Protein AF-A0AAV5ATR3-F1 (afdb_monomer_lite)

Foldseek 3Di:
DVVVVVVVVVVVVVVVVVVVVVVVVPPDDDDDDDPDPPVVVVVVVVVVVVVVVVVVVVVVVVVVVVVVVVVVVVVVVVVVVLVVLVVLQAAPQVRHGADQWWQFPVRHIHHPVRLLCVLPDDPPPPVPPPPPPPDDPDDDDDDPDDDDDDDDDDDPPPPPVPPVQSQPDFRADPPPRHTGQDDTDGDVVSNVVSCVVVVDPPPDPDPPPPDPCPSCVSNHPDPPCVVVVVVVVVVVVVVVVVVVVVVVVVVVVVVVVVVVVVVVVVVVVVVVVVVPPPPPPPPPPPPDDDDDDDDDDDPPPPPDPPDPDDDDDDDDDDDDDDDDDDD

Secondary structure (DSSP, 8-state):
-HHHHHHHHHHHHHHHHHHHHHHHTTS-----S----HHHHHHHHHHHHHHHHHHHHHHHHHHHHHHHHHHHHHHHHHHHHHHHHHHHSB-TTTSSB-SSEEE-TTS-EEEHHHHHHHHHSPPP--TTSS-----------------------------------GGGSPPB-TTT--B--S--EE-HHHHHHHHHHHTS--PPPPTT--STT-TTBTTB----GGGHHHHHHHHHHHHHHHHHHHHHHHHHHHHHHHHHHHHHHHHHHHHHHHHHS--------------------------PPP--PPPPPPPPPPPPPPP----

Radius of gyration: 43.13 Å; chains: 1; bounding box: 83×69×139 Å

Structure (mmCIF, N/CA/C/O backbone):
data_AF-A0AAV5ATR3-F1
#
_entry.id   AF-A0AAV5ATR3-F1
#
loop_
_atom_site.group_PDB
_atom_site.id
_atom_site.type_symbol
_atom_site.label_atom_id
_atom_site.label_alt_id
_atom_site.label_comp_id
_atom_site.label_asym_id
_atom_site.label_entity_id
_atom_site.label_seq_id
_atom_site.pdbx_PDB_ins_code
_atom_site.Cartn_x
_atom_site.Cartn_y
_atom_site.Cartn_z
_atom_site.occupancy
_atom_site.B_iso_or_equiv
_atom_site.auth_seq_id
_atom_site.auth_comp_id
_atom_site.auth_asym_id
_atom_site.auth_atom_id
_atom_site.pdbx_PDB_model_num
ATOM 1 N N . MET A 1 1 ? -5.288 -0.845 10.955 1.00 48.94 1 MET A N 1
ATOM 2 C CA . MET A 1 1 ? -5.386 -1.920 11.971 1.00 48.94 1 MET A CA 1
ATOM 3 C C . MET A 1 1 ? -4.825 -1.536 13.343 1.00 48.94 1 MET A C 1
ATOM 5 O O . MET A 1 1 ? -5.611 -1.487 14.276 1.00 48.94 1 MET A O 1
ATOM 9 N N . LEU A 1 2 ? -3.533 -1.204 13.506 1.00 50.66 2 LEU A N 1
ATOM 10 C CA . LEU A 1 2 ? -2.950 -0.904 14.837 1.00 50.66 2 LEU A CA 1
ATOM 11 C C . LEU A 1 2 ? -3.648 0.245 15.595 1.00 50.66 2 LEU A C 1
ATOM 13 O O . LEU A 1 2 ? -3.836 0.160 16.803 1.00 50.66 2 LEU A O 1
ATOM 17 N N . SER A 1 3 ? -4.086 1.295 14.890 1.00 52.44 3 SER A N 1
ATOM 18 C CA . SER A 1 3 ? -4.837 2.408 15.498 1.00 52.44 3 SER A CA 1
ATOM 19 C C . SER A 1 3 ? -6.212 1.974 16.034 1.00 52.44 3 SER A C 1
ATOM 21 O O . SER A 1 3 ? -6.579 2.327 17.151 1.00 52.44 3 SER A O 1
ATOM 23 N N . ALA A 1 4 ? -6.933 1.133 15.284 1.00 58.41 4 ALA A N 1
ATOM 24 C CA . ALA A 1 4 ? -8.240 0.609 15.684 1.00 58.41 4 ALA A CA 1
ATOM 25 C C . ALA A 1 4 ? -8.122 -0.332 16.896 1.00 58.41 4 ALA A C 1
ATOM 27 O O . ALA A 1 4 ? -8.841 -0.161 17.876 1.00 58.41 4 ALA A O 1
ATOM 28 N N . LEU A 1 5 ? -7.135 -1.237 16.894 1.00 64.00 5 LEU A N 1
ATOM 29 C CA . LEU A 1 5 ? -6.841 -2.110 18.040 1.00 64.00 5 LEU A CA 1
ATOM 30 C C . LEU A 1 5 ? -6.472 -1.311 19.299 1.00 64.00 5 LEU A C 1
ATOM 32 O O . LEU A 1 5 ? -6.898 -1.652 20.403 1.00 64.00 5 LEU A O 1
ATOM 36 N N . ASN A 1 6 ? -5.725 -0.216 19.141 1.00 65.44 6 ASN A N 1
ATOM 37 C CA . ASN A 1 6 ? -5.389 0.674 20.250 1.00 65.44 6 ASN A CA 1
ATOM 38 C C . ASN A 1 6 ? -6.602 1.459 20.775 1.00 65.44 6 ASN A C 1
ATOM 40 O O . ASN A 1 6 ? -6.641 1.765 21.965 1.00 65.44 6 ASN A O 1
ATOM 44 N N . SER A 1 7 ? -7.587 1.772 19.928 1.00 66.88 7 SER A N 1
ATOM 45 C CA . SER A 1 7 ? -8.841 2.399 20.366 1.00 66.88 7 SER A CA 1
ATOM 46 C C . SER A 1 7 ? -9.721 1.416 21.135 1.00 66.88 7 SER A C 1
ATOM 48 O O . SER A 1 7 ? -10.256 1.767 22.183 1.00 66.88 7 SER A O 1
ATOM 50 N N . VAL A 1 8 ? -9.817 0.167 20.667 1.00 71.44 8 VAL A N 1
ATOM 51 C CA . VAL A 1 8 ? -10.575 -0.886 21.360 1.00 71.44 8 VAL A CA 1
ATOM 52 C C . VAL A 1 8 ? -9.964 -1.166 22.735 1.00 71.44 8 VAL A C 1
ATOM 54 O O . VAL A 1 8 ? -10.693 -1.186 23.722 1.00 71.44 8 VAL A O 1
ATOM 57 N N . LYS A 1 9 ? -8.629 -1.266 22.834 1.00 76.69 9 LYS A N 1
ATOM 58 C CA . LYS A 1 9 ? -7.930 -1.444 24.122 1.00 76.69 9 LYS A CA 1
ATOM 59 C C . LYS A 1 9 ? -8.179 -0.307 25.118 1.00 76.69 9 LYS A C 1
ATOM 61 O O . LYS A 1 9 ? -8.333 -0.565 26.310 1.00 76.69 9 LYS A O 1
ATOM 66 N N . ARG A 1 10 ? -8.211 0.947 24.655 1.00 74.94 10 ARG A N 1
ATOM 67 C CA . ARG A 1 10 ? -8.507 2.098 25.528 1.00 74.94 10 ARG A CA 1
ATOM 68 C C . ARG A 1 10 ? -9.946 2.066 26.025 1.00 74.94 10 ARG A C 1
ATOM 70 O O . ARG A 1 10 ? -10.172 2.249 27.215 1.00 74.94 10 ARG A O 1
ATOM 77 N N . ASN A 1 11 ? -10.888 1.756 25.136 1.00 74.69 11 ASN A N 1
ATOM 78 C CA . ASN A 1 11 ? -12.298 1.658 25.497 1.00 74.69 11 ASN A CA 1
ATOM 79 C C . ASN A 1 11 ? -12.552 0.502 26.477 1.00 74.69 11 ASN A C 1
ATOM 81 O O . ASN A 1 11 ? -13.303 0.677 27.430 1.00 74.69 11 ASN A O 1
ATOM 85 N N . SER A 1 12 ? -11.883 -0.646 26.314 1.00 73.62 12 SER A N 1
ATOM 86 C CA . SER A 1 12 ? -12.003 -1.752 27.273 1.00 73.62 12 SER A CA 1
ATOM 87 C C . SER A 1 12 ? -11.409 -1.415 28.643 1.00 73.62 12 SER A C 1
ATOM 89 O O . SER A 1 12 ? -11.970 -1.825 29.650 1.00 73.62 12 SER A O 1
ATOM 91 N N . SER A 1 13 ? -10.309 -0.654 28.697 1.00 74.56 13 SER A N 1
ATOM 92 C CA . SER A 1 13 ? -9.684 -0.258 29.968 1.00 74.56 13 SER A CA 1
ATOM 93 C C . SER A 1 13 ? -10.559 0.715 30.762 1.00 74.56 13 SER A C 1
ATOM 95 O O . SER A 1 13 ? -10.723 0.534 31.962 1.00 74.56 13 SER A O 1
ATOM 97 N N . ALA A 1 14 ? -11.179 1.690 30.087 1.00 75.38 14 ALA A N 1
ATOM 98 C CA . ALA A 1 14 ? -12.086 2.646 30.725 1.00 75.38 14 ALA A CA 1
ATOM 99 C C . ALA A 1 14 ? -13.336 1.965 31.314 1.00 75.38 14 ALA A C 1
ATOM 101 O O . ALA A 1 14 ? -13.798 2.328 32.390 1.00 75.38 14 ALA A O 1
ATOM 102 N N . ILE A 1 15 ? -13.857 0.933 30.637 1.00 75.94 15 ILE A N 1
ATOM 103 C CA . ILE A 1 15 ? -14.993 0.146 31.140 1.00 75.94 15 ILE A CA 1
ATOM 104 C C . ILE A 1 15 ? -14.599 -0.673 32.379 1.00 75.94 15 ILE A C 1
ATOM 106 O O . ILE A 1 15 ? -15.433 -0.869 33.258 1.00 75.94 15 ILE A O 1
ATOM 110 N N . ILE A 1 16 ? -13.354 -1.158 32.464 1.00 75.31 16 ILE A N 1
ATOM 111 C CA . ILE A 1 16 ? -12.867 -1.908 33.633 1.00 75.31 16 ILE A CA 1
ATOM 112 C C . ILE A 1 16 ? -12.736 -0.984 34.854 1.00 75.31 16 ILE A C 1
ATOM 114 O O . ILE A 1 16 ? -13.228 -1.343 35.919 1.00 75.31 16 ILE A O 1
ATOM 118 N N . GLU A 1 17 ? -12.172 0.217 34.698 1.00 77.88 17 GLU A N 1
ATOM 119 C CA . GLU A 1 17 ? -12.056 1.191 35.800 1.00 77.88 17 GLU A CA 1
ATOM 120 C C . GLU A 1 17 ? -13.431 1.626 36.343 1.00 77.88 17 GLU A C 1
ATOM 122 O O . GLU A 1 17 ? -13.635 1.674 37.555 1.00 77.88 17 GLU A O 1
ATOM 127 N N . GLU A 1 18 ? -14.426 1.827 35.472 1.00 79.31 18 GLU A N 1
ATOM 128 C CA . GLU A 1 18 ? -15.789 2.184 35.900 1.00 79.31 18 GLU A CA 1
ATOM 129 C C . GLU A 1 18 ? -16.493 1.059 36.695 1.00 79.31 18 GLU A C 1
ATOM 131 O O . GLU A 1 18 ? -17.447 1.304 37.442 1.00 79.31 18 GLU A O 1
ATOM 136 N N . ILE A 1 19 ? -16.059 -0.197 36.528 1.00 73.00 19 ILE A N 1
ATOM 137 C CA . ILE A 1 19 ? -16.596 -1.343 37.272 1.00 73.00 19 ILE A CA 1
ATOM 138 C C . ILE A 1 19 ? -16.028 -1.391 38.692 1.00 73.00 19 ILE A C 1
ATOM 140 O O . ILE A 1 19 ? -16.786 -1.709 39.612 1.00 73.00 19 ILE A O 1
ATOM 144 N N . ASP A 1 20 ? -14.750 -1.066 38.875 1.00 73.88 20 ASP A N 1
ATOM 145 C CA . ASP A 1 20 ? -14.100 -1.102 40.188 1.00 73.88 20 ASP A CA 1
ATOM 146 C C . ASP A 1 20 ? -14.567 0.057 41.085 1.00 73.88 20 ASP A C 1
ATOM 148 O O . ASP A 1 20 ? -14.893 -0.174 42.253 1.00 73.88 20 ASP A O 1
ATOM 152 N N . ASP A 1 21 ? -14.754 1.259 40.528 1.00 73.12 21 ASP A N 1
ATOM 153 C CA . ASP A 1 21 ? -15.274 2.420 41.274 1.00 73.12 21 ASP A CA 1
ATOM 154 C C . ASP A 1 21 ? -16.715 2.209 41.778 1.00 73.12 21 ASP A C 1
ATOM 156 O O . ASP A 1 21 ? -17.087 2.644 42.867 1.00 73.12 21 ASP A O 1
ATOM 160 N N . LYS A 1 22 ? -17.547 1.471 41.030 1.00 71.19 22 LYS A N 1
ATOM 161 C CA . LYS A 1 22 ? -18.929 1.168 41.450 1.00 71.19 22 LYS A CA 1
ATOM 162 C C . LYS A 1 22 ? -19.021 0.038 42.477 1.00 71.19 22 LYS A C 1
ATOM 164 O O . LYS A 1 22 ? -20.071 -0.126 43.103 1.00 71.19 22 LYS A O 1
ATOM 169 N N . GLN A 1 23 ? -17.969 -0.764 42.652 1.00 64.25 23 GLN A N 1
ATOM 170 C CA . GLN A 1 23 ? -17.935 -1.801 43.689 1.00 64.25 23 GLN A CA 1
ATOM 171 C C . GLN A 1 23 ? -17.484 -1.259 45.049 1.00 64.25 23 GLN A C 1
ATOM 173 O O . GLN A 1 23 ? -17.908 -1.801 46.074 1.00 64.25 23 GLN A O 1
ATOM 178 N N . THR A 1 24 ? -16.685 -0.191 45.082 1.00 64.25 24 THR A N 1
ATOM 179 C CA . THR A 1 24 ? -16.172 0.395 46.330 1.00 64.25 24 THR A CA 1
ATOM 180 C C . THR A 1 24 ? -17.195 1.260 47.071 1.00 64.25 24 THR A C 1
ATOM 182 O O . THR A 1 24 ? -17.201 1.241 48.300 1.00 64.25 24 THR A O 1
ATOM 185 N N . GLU A 1 25 ? -18.138 1.917 46.387 1.00 61.72 25 GLU A N 1
ATOM 186 C CA . GLU A 1 25 ? -19.178 2.730 47.053 1.00 61.72 25 GLU A CA 1
ATOM 187 C C . GLU A 1 25 ? -20.219 1.918 47.853 1.00 61.72 25 GLU A C 1
ATOM 189 O O . GLU A 1 25 ? -20.931 2.473 48.689 1.00 61.72 25 GLU A O 1
ATOM 194 N N . PHE A 1 26 ? -20.325 0.598 47.653 1.00 56.66 26 PHE A N 1
ATOM 195 C CA . PHE A 1 26 ? -21.396 -0.197 48.274 1.00 56.66 26 PHE A CA 1
ATOM 196 C C . PHE A 1 26 ? -21.061 -0.744 49.678 1.00 56.66 26 PHE A C 1
ATOM 198 O O . PHE A 1 26 ? -21.918 -1.366 50.306 1.00 56.66 26 PHE A O 1
ATOM 205 N N . THR A 1 27 ? -19.839 -0.557 50.193 1.00 55.62 27 THR A N 1
ATOM 206 C CA . THR A 1 27 ? -19.404 -1.164 51.472 1.00 55.62 27 THR A CA 1
ATOM 207 C C . THR A 1 27 ? -19.422 -0.221 52.678 1.00 55.62 27 THR A C 1
ATOM 209 O O . THR A 1 27 ? -19.308 -0.698 53.807 1.00 55.62 27 THR A O 1
ATOM 212 N N . THR A 1 28 ? -19.647 1.082 52.502 1.00 56.19 28 THR A N 1
ATOM 213 C CA . THR A 1 28 ? -19.635 2.052 53.610 1.00 56.19 28 THR A CA 1
ATOM 214 C C . THR A 1 28 ? -21.024 2.632 53.865 1.00 56.19 28 THR A C 1
ATOM 216 O O . THR A 1 28 ? -21.340 3.750 53.468 1.00 56.19 28 THR A O 1
ATOM 219 N N . THR A 1 29 ? -21.893 1.883 54.541 1.00 57.50 29 THR A N 1
ATOM 220 C CA . THR A 1 29 ? -23.078 2.479 55.177 1.00 57.50 29 THR A CA 1
ATOM 221 C C . THR A 1 29 ? -23.145 2.004 56.620 1.00 57.50 29 THR A C 1
ATOM 223 O O . THR A 1 29 ? -23.477 0.853 56.913 1.00 57.50 29 THR A O 1
ATOM 226 N N . GLU A 1 30 ? -22.732 2.896 57.519 1.00 55.59 30 GLU A N 1
ATOM 227 C CA . GLU A 1 30 ? -22.622 2.649 58.951 1.00 55.59 30 GLU A CA 1
ATOM 228 C C . GLU A 1 30 ? -23.976 2.297 59.584 1.00 55.59 30 GLU A C 1
ATOM 230 O O . GLU A 1 30 ? -25.029 2.858 59.278 1.00 55.59 30 GLU A O 1
ATOM 235 N N . HIS A 1 31 ? -23.924 1.303 60.469 1.00 52.53 31 HIS A N 1
ATOM 236 C CA . HIS A 1 31 ? -25.045 0.693 61.167 1.00 52.53 31 HIS A CA 1
ATOM 237 C C . HIS A 1 31 ? -25.653 1.621 62.230 1.00 52.53 31 HIS A C 1
ATOM 239 O O . HIS A 1 31 ? -25.143 1.714 63.345 1.00 52.53 31 HIS A O 1
ATOM 245 N N . SER A 1 32 ? -26.829 2.187 61.953 1.00 53.72 32 SER A N 1
ATOM 246 C CA . SER A 1 32 ? -27.745 2.662 62.996 1.00 53.72 32 SER A CA 1
ATOM 247 C C . SER A 1 32 ? -28.705 1.534 63.422 1.00 53.72 32 SER A C 1
ATOM 249 O O . SER A 1 32 ? -29.704 1.230 62.780 1.00 53.72 32 SER A O 1
ATOM 251 N N . GLY A 1 33 ? -28.328 0.840 64.499 1.00 53.53 33 GLY A N 1
ATOM 252 C CA . GLY A 1 33 ? -29.161 0.351 65.614 1.00 53.53 33 GLY A CA 1
ATOM 253 C C . GLY A 1 33 ? -30.549 -0.301 65.454 1.00 53.53 33 GLY A C 1
ATOM 254 O O . GLY A 1 33 ? -31.166 -0.544 66.488 1.00 53.53 33 GLY A O 1
ATOM 255 N N . VAL A 1 34 ? -31.079 -0.622 64.270 1.00 55.69 34 VAL A N 1
ATOM 256 C CA . VAL A 1 34 ? -32.414 -1.252 64.154 1.00 55.69 34 VAL A CA 1
ATOM 257 C C . VAL A 1 34 ? -32.287 -2.757 63.885 1.00 55.69 34 VAL A C 1
ATOM 259 O O . VAL A 1 34 ? -31.899 -3.202 62.800 1.00 55.69 34 VAL A O 1
ATOM 262 N N . CYS A 1 35 ? -32.617 -3.561 64.901 1.00 56.09 35 CYS A N 1
ATOM 263 C CA . CYS A 1 35 ? -32.644 -5.026 64.860 1.00 56.09 35 CYS A CA 1
ATOM 264 C C . CYS A 1 35 ? -33.785 -5.524 63.955 1.00 56.09 35 CYS A C 1
ATOM 266 O O . CYS A 1 35 ? -34.877 -5.862 64.405 1.00 56.09 35 CYS A O 1
ATOM 268 N N . MET A 1 36 ? -33.542 -5.547 62.645 1.00 55.50 36 MET A N 1
ATOM 269 C CA . MET A 1 36 ? -34.433 -6.200 61.686 1.00 55.50 36 MET A CA 1
ATOM 270 C C . MET A 1 36 ? -34.401 -7.730 61.883 1.00 55.50 36 MET A C 1
ATOM 272 O O . MET A 1 36 ? -33.322 -8.302 62.077 1.00 55.50 36 MET A O 1
ATOM 276 N N . PRO A 1 37 ? -35.545 -8.433 61.781 1.00 63.56 37 PRO A N 1
ATOM 277 C CA . PRO A 1 37 ? -35.611 -9.880 61.966 1.00 63.56 37 PRO A CA 1
ATOM 278 C C . PRO A 1 37 ? -34.726 -10.620 60.948 1.00 63.56 37 PRO A C 1
ATOM 280 O O . PRO A 1 37 ? -34.895 -10.486 59.734 1.00 63.56 37 PRO A O 1
ATOM 283 N N . ARG A 1 38 ? -33.800 -11.452 61.455 1.00 69.06 38 ARG A N 1
ATOM 284 C CA . ARG A 1 38 ? -32.743 -12.177 60.707 1.00 69.06 38 ARG A CA 1
ATOM 285 C C . ARG A 1 38 ? -33.207 -12.915 59.439 1.00 69.06 38 ARG A C 1
ATOM 287 O O . ARG A 1 38 ? -32.396 -13.140 58.547 1.00 69.06 38 ARG A O 1
ATOM 294 N N . LYS A 1 39 ? -34.486 -13.295 59.341 1.00 69.56 39 LYS A N 1
ATOM 295 C CA . LYS A 1 39 ? -35.035 -14.006 58.174 1.00 69.56 39 LYS A CA 1
ATOM 296 C C . LYS A 1 39 ? -35.219 -13.113 56.936 1.00 69.56 39 LYS A C 1
ATOM 298 O O . LYS A 1 39 ? -35.016 -13.618 55.839 1.00 69.56 39 LYS A O 1
ATOM 303 N N . ARG A 1 40 ? -35.534 -11.814 57.076 1.00 73.44 40 ARG A N 1
ATOM 304 C CA . ARG A 1 40 ? -35.701 -10.913 55.911 1.00 73.44 40 ARG A CA 1
ATOM 305 C C . ARG A 1 40 ? -34.373 -10.606 55.210 1.00 73.44 40 ARG A C 1
ATOM 307 O O . ARG A 1 40 ? -34.309 -10.702 53.993 1.00 73.44 40 ARG A O 1
ATOM 314 N N . ARG A 1 41 ? -33.292 -10.387 55.973 1.00 77.19 41 ARG A N 1
ATOM 315 C CA . ARG A 1 41 ? -31.957 -10.075 55.418 1.00 77.19 41 ARG A CA 1
ATOM 316 C C . ARG A 1 41 ? -31.439 -11.132 54.432 1.00 77.19 41 ARG A C 1
ATOM 318 O O . ARG A 1 41 ? -30.864 -10.773 53.416 1.00 77.19 41 ARG A O 1
ATOM 325 N N . ARG A 1 42 ? -31.679 -12.425 54.696 1.00 82.75 42 ARG A N 1
ATOM 326 C CA . ARG A 1 42 ? -31.230 -13.506 53.796 1.00 82.75 42 ARG A CA 1
ATOM 327 C C . ARG A 1 42 ? -31.960 -13.508 52.453 1.00 82.75 42 ARG A C 1
ATOM 329 O O . ARG A 1 42 ? -31.351 -13.834 51.444 1.00 82.75 42 ARG A O 1
ATOM 336 N N . VAL A 1 43 ? -33.247 -13.160 52.436 1.00 86.56 43 VAL A N 1
ATOM 337 C CA . VAL A 1 43 ? -34.039 -13.127 51.195 1.00 86.56 43 VAL A CA 1
ATOM 338 C C . VAL A 1 43 ? -33.580 -11.973 50.305 1.00 86.56 43 VAL A C 1
ATOM 340 O O . VAL A 1 43 ? -33.386 -12.164 49.107 1.00 86.56 43 VAL A O 1
ATOM 343 N N . ASP A 1 44 ? -33.329 -10.803 50.894 1.00 87.31 44 ASP A N 1
ATOM 344 C CA . ASP A 1 44 ? -32.840 -9.634 50.157 1.00 87.31 44 ASP A CA 1
ATOM 345 C C . ASP A 1 44 ? -31.439 -9.871 49.573 1.00 87.31 44 ASP A C 1
ATOM 347 O O . ASP A 1 44 ? -31.165 -9.482 48.438 1.00 87.31 44 ASP A O 1
ATOM 351 N N . GLU A 1 45 ? -30.573 -10.575 50.306 1.00 91.12 45 GLU A N 1
ATOM 352 C CA . GLU A 1 45 ? -29.230 -10.925 49.842 1.00 91.12 45 GLU A CA 1
ATOM 353 C C . GLU A 1 45 ? -29.247 -11.928 48.679 1.00 91.12 45 GLU A C 1
ATOM 355 O O . GLU A 1 45 ? -28.539 -11.728 47.690 1.00 91.12 45 GLU A O 1
ATOM 360 N N . ILE A 1 46 ? -30.105 -12.954 48.738 1.00 92.75 46 ILE A N 1
ATOM 361 C CA . ILE A 1 46 ? -30.292 -13.901 47.626 1.00 92.75 46 ILE A CA 1
ATOM 362 C C . ILE A 1 46 ? -30.825 -13.167 46.388 1.00 92.75 46 ILE A C 1
ATOM 364 O O . ILE A 1 46 ? -30.252 -13.295 45.305 1.00 92.75 46 ILE A O 1
ATOM 368 N N . ASN A 1 47 ? -31.848 -12.321 46.551 1.00 94.19 47 ASN A N 1
ATOM 369 C CA . ASN A 1 47 ? -32.408 -11.526 45.454 1.00 94.19 47 ASN A CA 1
ATOM 370 C C . ASN A 1 47 ? -31.373 -10.568 44.841 1.00 94.19 47 ASN A C 1
ATOM 372 O O . ASN A 1 47 ? -31.351 -10.361 43.625 1.00 94.19 47 ASN A O 1
ATOM 376 N N . LEU A 1 48 ? -30.499 -9.976 45.661 1.00 93.50 48 LEU A N 1
ATOM 377 C CA . LEU A 1 48 ? -29.424 -9.109 45.185 1.00 93.50 48 LEU A CA 1
ATOM 378 C C . LEU A 1 48 ? -28.361 -9.896 44.407 1.00 93.50 48 LEU A C 1
ATOM 380 O O . LEU A 1 48 ? -27.909 -9.432 43.357 1.00 93.50 48 LEU A O 1
ATOM 384 N N . GLN A 1 49 ? -27.978 -11.086 44.878 1.00 94.62 49 GLN A N 1
ATOM 385 C CA . GLN A 1 49 ? -27.054 -11.959 44.149 1.00 94.62 49 GLN A CA 1
ATOM 386 C C . GLN A 1 49 ? -27.631 -12.405 42.800 1.00 94.62 49 GLN A C 1
ATOM 388 O O . GLN A 1 49 ? -26.911 -12.403 41.801 1.00 94.62 49 GLN A O 1
ATOM 393 N N . GLU A 1 50 ? -28.922 -12.733 42.745 1.00 96.88 50 GLU A N 1
ATOM 394 C CA . GLU A 1 50 ? -29.620 -13.099 41.508 1.00 96.88 50 GLU A CA 1
ATOM 395 C C . GLU A 1 50 ? -29.611 -11.941 40.496 1.00 96.88 50 GLU A C 1
ATOM 397 O O . GLU A 1 50 ? -29.205 -12.120 39.346 1.00 96.88 50 GLU A O 1
ATOM 402 N N . LYS A 1 51 ? -29.929 -10.718 40.947 1.00 96.25 51 LYS A N 1
ATOM 403 C CA . LYS A 1 51 ? -29.850 -9.507 40.112 1.00 96.25 51 LYS A CA 1
ATOM 404 C C . LYS A 1 51 ? -28.438 -9.264 39.580 1.00 96.25 51 LYS A C 1
ATOM 406 O O . LYS A 1 51 ? -28.273 -8.972 38.397 1.00 96.25 51 LYS A O 1
ATOM 411 N N . ARG A 1 52 ? -27.404 -9.423 40.416 1.00 94.69 52 ARG A N 1
ATOM 412 C CA . ARG A 1 52 ? -25.998 -9.291 39.985 1.00 94.69 52 ARG A CA 1
ATOM 413 C C . ARG A 1 52 ? -25.641 -10.320 38.912 1.00 94.69 52 ARG A C 1
ATOM 415 O O . ARG A 1 52 ? -25.038 -9.957 37.904 1.00 94.69 52 ARG A O 1
ATOM 422 N N . LYS A 1 53 ? -26.053 -11.580 39.085 1.00 95.62 53 LYS A N 1
ATOM 423 C CA . LYS A 1 53 ? -25.859 -12.635 38.075 1.00 95.62 53 LYS A CA 1
ATOM 424 C C . LYS A 1 53 ? -26.570 -12.302 36.765 1.00 95.62 53 LYS A C 1
ATOM 426 O O . LYS A 1 53 ? -25.989 -12.499 35.701 1.00 95.62 53 LYS A O 1
ATOM 431 N N . GLN A 1 54 ? -27.785 -11.762 36.829 1.00 97.62 54 GLN A N 1
ATOM 432 C CA . GLN A 1 54 ? -28.540 -11.368 35.641 1.00 97.62 54 GLN A CA 1
ATOM 433 C C . GLN A 1 54 ? -27.852 -10.228 34.876 1.00 97.62 54 GLN A C 1
ATOM 435 O O . GLN A 1 54 ? -27.674 -10.339 33.665 1.00 97.62 54 GLN A O 1
ATOM 440 N N . VAL A 1 55 ? -27.372 -9.196 35.579 1.00 95.50 55 VAL A N 1
ATOM 441 C CA . VAL A 1 55 ? -26.602 -8.092 34.974 1.00 95.50 55 VAL A CA 1
ATOM 442 C C . VAL A 1 55 ? -25.301 -8.597 34.343 1.00 95.50 55 VAL A C 1
ATOM 444 O O . VAL A 1 55 ? -24.956 -8.193 33.233 1.00 95.50 55 VAL A O 1
ATOM 447 N N . LEU A 1 56 ? -24.581 -9.503 35.011 1.00 94.88 56 LEU A N 1
ATOM 448 C CA . LEU A 1 56 ? -23.366 -10.106 34.453 1.00 94.88 56 LEU A CA 1
ATOM 449 C C . LEU A 1 56 ? -23.661 -10.929 33.195 1.00 94.88 56 LEU A C 1
ATOM 451 O O . LEU A 1 56 ? -22.923 -10.826 32.217 1.00 94.88 56 LEU A O 1
ATOM 455 N N . LYS A 1 57 ? -24.754 -11.700 33.189 1.00 97.31 57 LYS A N 1
ATOM 456 C CA . LYS A 1 57 ? -25.181 -12.481 32.022 1.00 97.31 57 LYS A CA 1
ATOM 457 C C . LYS A 1 57 ? -25.541 -11.580 30.838 1.00 97.31 57 LYS A C 1
ATOM 459 O O . LYS A 1 57 ? -25.123 -11.862 29.720 1.00 97.31 57 LYS A O 1
ATOM 464 N N . 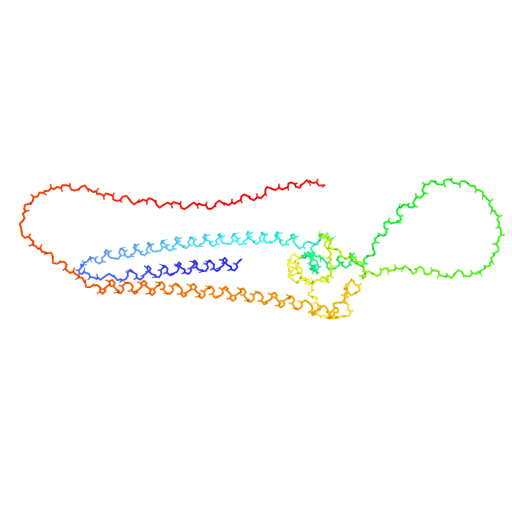GLU A 1 58 ? -26.259 -10.484 31.079 1.00 97.56 58 GLU A N 1
ATOM 465 C CA . GLU A 1 58 ? -26.582 -9.497 30.041 1.00 97.56 58 GLU A CA 1
ATOM 466 C C . GLU A 1 58 ? -25.314 -8.843 29.468 1.00 97.56 58 GLU A C 1
ATOM 468 O O . GLU A 1 58 ? -25.160 -8.737 28.251 1.00 97.56 58 GLU A O 1
ATOM 473 N N . ARG A 1 59 ? -24.364 -8.454 30.328 1.00 94.38 59 ARG A N 1
ATOM 474 C CA . ARG A 1 59 ? -23.075 -7.894 29.888 1.00 94.38 59 ARG A CA 1
ATOM 475 C C . ARG A 1 59 ? -22.259 -8.895 29.073 1.00 94.38 59 ARG A C 1
ATOM 477 O O . ARG A 1 59 ? -21.674 -8.511 28.065 1.00 94.38 59 ARG A O 1
ATOM 484 N N . LEU A 1 60 ? -22.242 -10.163 29.483 1.00 97.38 60 LEU A N 1
ATOM 485 C CA . LEU A 1 60 ? -21.541 -11.220 28.758 1.00 97.38 60 LEU A CA 1
ATOM 486 C C . LEU A 1 60 ? -22.118 -11.410 27.348 1.00 97.38 60 LEU A C 1
ATOM 488 O O . LEU A 1 60 ? -21.347 -11.484 26.394 1.00 97.38 60 LEU A O 1
ATOM 492 N N . MET A 1 61 ? -23.447 -11.408 27.207 1.00 96.81 61 MET A N 1
ATOM 493 C CA . MET A 1 61 ? -24.113 -11.466 25.898 1.00 96.81 61 MET A CA 1
ATOM 494 C C . MET A 1 61 ? -23.731 -10.269 25.014 1.00 96.81 61 MET A C 1
ATOM 496 O O . MET A 1 61 ? -23.347 -10.461 23.863 1.00 96.81 61 MET A O 1
ATOM 500 N N . LYS A 1 62 ? -23.722 -9.043 25.558 1.00 95.94 62 LYS A N 1
ATOM 501 C CA . LYS A 1 62 ? -23.303 -7.842 24.805 1.00 95.94 62 LYS A CA 1
ATOM 502 C C . LYS A 1 62 ? -21.846 -7.913 24.341 1.00 95.94 62 LYS A C 1
ATOM 504 O O . LYS A 1 62 ? -21.535 -7.517 23.222 1.00 95.94 62 LYS A O 1
ATOM 509 N N . LEU A 1 63 ? -20.940 -8.433 25.172 1.00 93.75 63 LEU A N 1
ATOM 510 C CA . LEU A 1 63 ? -19.540 -8.627 24.776 1.00 93.75 63 LEU A CA 1
ATOM 511 C C . LEU A 1 63 ? -19.399 -9.676 23.666 1.00 93.75 63 LEU A C 1
ATOM 513 O O . LEU A 1 63 ? -18.583 -9.501 22.761 1.00 93.75 63 LEU A O 1
ATOM 517 N N . GLN A 1 64 ? -20.200 -10.743 23.706 1.00 97.06 64 GLN A N 1
ATOM 518 C CA . GLN A 1 64 ? -20.243 -11.733 22.630 1.00 97.06 64 GLN A CA 1
ATOM 519 C C . GLN A 1 64 ? -20.737 -11.114 21.315 1.00 97.06 64 GLN A C 1
ATOM 521 O O . GLN A 1 64 ? -20.109 -11.331 20.281 1.00 97.06 64 GLN A O 1
ATOM 526 N N . GLU A 1 65 ? -21.786 -10.289 21.350 1.00 97.12 65 GLU A N 1
ATOM 527 C CA . GLU A 1 65 ? -22.281 -9.558 20.173 1.00 97.12 65 GLU A CA 1
ATOM 528 C C . GLU A 1 65 ? -21.221 -8.613 19.588 1.00 97.12 65 GLU A C 1
ATOM 530 O O . GLU A 1 65 ? -20.974 -8.632 18.381 1.00 97.12 65 GLU A O 1
ATOM 535 N N . ILE A 1 66 ? -20.531 -7.841 20.436 1.00 93.81 66 ILE A N 1
ATOM 536 C CA . ILE A 1 66 ? -19.445 -6.947 20.004 1.00 93.81 66 ILE A CA 1
ATOM 537 C C . ILE A 1 66 ? -18.314 -7.738 19.336 1.00 93.81 66 ILE A C 1
ATOM 539 O O . ILE A 1 66 ? -17.837 -7.338 18.275 1.00 93.81 66 ILE A O 1
ATOM 543 N N . ASN A 1 67 ? -17.906 -8.875 19.906 1.00 92.62 67 ASN A N 1
ATOM 544 C CA . ASN A 1 67 ? -16.863 -9.718 19.315 1.00 92.62 67 ASN A CA 1
ATOM 545 C C . ASN A 1 67 ? -17.266 -10.260 17.936 1.00 92.62 67 ASN A C 1
ATOM 547 O O . ASN A 1 67 ? -16.440 -10.284 17.024 1.00 92.62 67 ASN A O 1
ATOM 551 N N . VAL A 1 68 ? -18.533 -10.647 17.753 1.00 96.50 68 VAL A N 1
ATOM 552 C CA . VAL A 1 68 ? -19.049 -11.067 16.439 1.00 96.50 68 VAL A CA 1
ATOM 553 C C . VAL A 1 68 ? -18.980 -9.917 15.431 1.00 96.50 68 VAL A C 1
ATOM 555 O O . VAL A 1 68 ? -18.556 -10.134 14.297 1.00 96.50 68 VAL A O 1
ATOM 558 N N . CYS A 1 69 ? -19.346 -8.696 15.827 1.00 91.81 69 CYS A N 1
ATOM 559 C CA . CYS A 1 69 ? -19.249 -7.521 14.957 1.00 91.81 69 CYS A CA 1
ATOM 560 C C . CYS A 1 69 ? -17.798 -7.199 14.568 1.00 91.81 69 CYS A C 1
ATOM 562 O O . CYS A 1 69 ? -17.529 -6.975 13.390 1.00 91.81 69 CYS A O 1
ATOM 564 N N . ILE A 1 70 ? -16.863 -7.242 15.524 1.00 91.38 70 ILE A N 1
ATOM 565 C CA . ILE A 1 70 ? -15.432 -7.012 15.267 1.00 91.38 70 ILE A CA 1
ATOM 566 C C . ILE A 1 70 ? -14.884 -8.046 14.276 1.00 91.38 70 ILE A C 1
ATOM 568 O O . ILE A 1 70 ? -14.167 -7.679 13.347 1.00 91.38 70 ILE A O 1
ATOM 572 N N . ASN A 1 71 ? -15.238 -9.323 14.440 1.00 91.94 71 ASN A N 1
ATOM 573 C CA . ASN A 1 71 ? -14.779 -10.380 13.537 1.00 91.94 71 ASN A CA 1
ATOM 574 C C . ASN A 1 71 ? -15.340 -10.204 12.119 1.00 91.94 71 ASN A C 1
ATOM 576 O O . ASN A 1 71 ? -14.577 -10.272 11.160 1.00 91.94 71 ASN A O 1
ATOM 580 N N . LYS A 1 72 ? -16.633 -9.881 11.979 1.00 94.44 72 LYS A N 1
ATOM 581 C CA . LYS A 1 72 ? -17.245 -9.589 10.669 1.00 94.44 72 LYS A CA 1
ATOM 582 C C . LYS A 1 72 ? -16.602 -8.385 9.979 1.00 94.44 72 LYS A C 1
ATOM 584 O O . LYS A 1 72 ? -16.384 -8.404 8.771 1.00 94.44 72 LYS A O 1
ATOM 589 N N . GLU A 1 73 ? -16.290 -7.332 10.731 1.00 89.69 73 GLU A N 1
ATOM 590 C CA . GLU A 1 73 ? -15.605 -6.156 10.188 1.00 89.69 73 GLU A CA 1
ATOM 591 C C . GLU A 1 73 ? -14.157 -6.480 9.784 1.00 89.69 73 GLU A C 1
ATOM 593 O O . GLU A 1 73 ? -13.676 -5.998 8.757 1.00 89.69 73 GLU A O 1
ATOM 598 N N . ALA A 1 74 ? -13.457 -7.314 10.557 1.00 87.00 74 ALA A N 1
ATOM 599 C CA . ALA A 1 74 ? -12.123 -7.790 10.205 1.00 87.00 74 ALA A CA 1
ATOM 600 C C . ALA A 1 74 ? -12.140 -8.625 8.915 1.00 87.00 74 ALA A C 1
ATOM 602 O O . ALA A 1 74 ? -11.311 -8.390 8.038 1.00 87.00 74 ALA A O 1
ATOM 603 N N . GLU A 1 75 ? -13.108 -9.532 8.762 1.00 90.06 75 GLU A N 1
ATOM 604 C CA . GLU A 1 75 ? -13.317 -10.308 7.533 1.00 90.06 75 GLU A CA 1
ATOM 605 C C . GLU A 1 75 ? -13.601 -9.395 6.334 1.00 90.06 75 GLU A C 1
ATOM 607 O O . GLU A 1 75 ? -12.913 -9.491 5.320 1.00 90.06 75 GLU A O 1
ATOM 612 N N . HIS A 1 76 ? -14.526 -8.439 6.469 1.00 85.38 76 HIS A N 1
ATOM 613 C CA . HIS A 1 76 ? -14.840 -7.491 5.396 1.00 85.38 76 HIS A CA 1
ATOM 614 C C . HIS A 1 76 ? -13.627 -6.639 4.985 1.00 85.38 76 HIS A C 1
ATOM 616 O O . HIS A 1 76 ? -13.377 -6.418 3.797 1.00 85.38 76 HIS A O 1
ATOM 622 N N . ASN A 1 77 ? -12.840 -6.177 5.960 1.00 78.00 77 ASN A N 1
ATOM 623 C CA . ASN A 1 77 ? -11.615 -5.428 5.690 1.00 78.00 77 ASN A CA 1
ATOM 624 C C . ASN A 1 77 ? -10.543 -6.291 5.015 1.00 78.00 77 ASN A C 1
ATOM 626 O O . ASN A 1 77 ? -9.830 -5.781 4.151 1.00 78.00 77 ASN A O 1
ATOM 630 N N . ASN A 1 78 ? -10.437 -7.575 5.368 1.00 79.06 78 ASN A N 1
ATOM 631 C CA . ASN A 1 78 ? -9.530 -8.502 4.695 1.00 79.06 78 ASN A CA 1
ATOM 632 C C . ASN A 1 78 ? -9.929 -8.685 3.227 1.00 79.06 78 ASN A C 1
ATOM 634 O O . ASN A 1 78 ? -9.082 -8.478 2.362 1.00 79.06 78 ASN A O 1
ATOM 638 N N . THR A 1 79 ? -11.210 -8.931 2.931 1.00 81.25 79 THR A N 1
ATOM 639 C CA . THR A 1 79 ? -11.702 -9.053 1.545 1.00 81.25 79 THR A CA 1
ATOM 640 C C . THR A 1 79 ? -11.422 -7.789 0.730 1.00 81.25 79 THR A C 1
ATOM 642 O O . THR A 1 79 ? -10.875 -7.852 -0.370 1.00 81.25 79 THR A O 1
ATOM 645 N N . ARG A 1 80 ? -11.698 -6.606 1.292 1.00 79.75 80 ARG A N 1
ATOM 646 C CA . ARG A 1 80 ? -11.417 -5.330 0.615 1.00 79.75 80 ARG A CA 1
ATOM 647 C C . ARG A 1 80 ? -9.917 -5.105 0.384 1.00 79.75 80 ARG A C 1
ATOM 649 O O . ARG A 1 80 ? -9.518 -4.529 -0.631 1.00 79.75 80 ARG A O 1
ATOM 656 N N . CYS A 1 81 ? -9.070 -5.521 1.324 1.00 74.31 81 CYS A N 1
ATOM 657 C CA . CYS A 1 81 ? -7.619 -5.476 1.158 1.00 74.31 81 CYS A CA 1
ATOM 658 C C . CYS A 1 81 ? -7.136 -6.449 0.074 1.00 74.31 81 CYS A C 1
ATOM 660 O O . CYS A 1 81 ? -6.254 -6.075 -0.698 1.00 74.31 81 CYS A O 1
ATOM 662 N N . GLU A 1 82 ? -7.709 -7.647 -0.014 1.00 77.31 82 GLU A N 1
ATOM 663 C CA . GLU A 1 82 ? -7.400 -8.630 -1.057 1.00 77.31 82 GLU A CA 1
ATOM 664 C C . GLU A 1 82 ? -7.748 -8.102 -2.452 1.00 77.31 82 GLU A C 1
ATOM 666 O O . GLU A 1 82 ? -6.906 -8.174 -3.343 1.00 77.31 82 GLU A O 1
ATOM 671 N N . GLU A 1 83 ? -8.910 -7.470 -2.632 1.00 81.25 83 GLU A N 1
ATOM 672 C CA . GLU A 1 83 ? -9.308 -6.860 -3.913 1.00 81.25 83 GLU A CA 1
ATOM 673 C C . GLU A 1 83 ? -8.343 -5.747 -4.357 1.00 81.25 83 GLU A C 1
ATOM 675 O O . GLU A 1 83 ? -7.886 -5.710 -5.505 1.00 81.25 83 GLU A O 1
ATOM 680 N N . LEU A 1 84 ? -7.973 -4.853 -3.432 1.00 79.00 84 LEU A N 1
ATOM 681 C CA . LEU A 1 84 ? -7.020 -3.773 -3.708 1.00 79.00 84 LEU A CA 1
ATOM 682 C C . LEU A 1 84 ? -5.606 -4.298 -3.983 1.00 79.00 84 LEU A C 1
ATOM 684 O O . LEU A 1 84 ? -4.865 -3.705 -4.776 1.00 79.00 84 LEU A O 1
ATOM 688 N N . MET A 1 85 ? -5.206 -5.390 -3.329 1.00 77.69 85 MET A N 1
ATOM 689 C CA . MET A 1 85 ? -3.915 -6.027 -3.578 1.00 77.69 85 MET A CA 1
ATOM 690 C C . MET A 1 85 ? -3.912 -6.786 -4.904 1.00 77.69 85 MET A C 1
ATOM 692 O O . MET A 1 85 ? -2.939 -6.665 -5.646 1.00 77.69 85 MET A O 1
ATOM 696 N N . ALA A 1 86 ? -5.001 -7.472 -5.254 1.00 78.81 86 ALA A N 1
ATOM 697 C CA . ALA A 1 86 ? -5.137 -8.209 -6.505 1.00 78.81 86 ALA A CA 1
ATOM 698 C C . ALA A 1 86 ? -4.981 -7.290 -7.726 1.00 78.81 86 ALA A C 1
ATOM 700 O O . ALA A 1 86 ? -4.192 -7.593 -8.621 1.00 78.81 86 ALA A O 1
ATOM 701 N N . GLY A 1 87 ? -5.628 -6.117 -7.730 1.00 81.38 87 GLY A N 1
ATOM 702 C CA . GLY A 1 87 ? -5.497 -5.154 -8.833 1.00 81.38 87 GLY A CA 1
ATOM 703 C C . GLY A 1 87 ? -4.069 -4.626 -9.029 1.00 81.38 87 GLY A C 1
ATOM 704 O O . GLY A 1 87 ? -3.633 -4.398 -10.156 1.00 81.38 87 GLY A O 1
ATOM 705 N N . ASN A 1 88 ? -3.304 -4.486 -7.943 1.00 85.06 88 ASN A N 1
ATOM 706 C CA . ASN A 1 88 ? -1.920 -3.998 -7.977 1.00 85.06 88 ASN A CA 1
ATOM 707 C C . ASN A 1 88 ? -0.874 -5.115 -8.146 1.00 85.06 88 ASN A C 1
ATOM 709 O O . ASN A 1 88 ? 0.303 -4.825 -8.381 1.00 85.06 88 ASN A O 1
ATOM 713 N N . ALA A 1 89 ? -1.290 -6.377 -8.023 1.00 90.62 89 ALA A N 1
ATOM 714 C CA . ALA A 1 89 ? -0.440 -7.552 -8.163 1.00 90.62 89 ALA A CA 1
ATOM 715 C C . ALA A 1 89 ? -0.440 -8.124 -9.586 1.00 90.62 89 ALA A C 1
ATOM 717 O O . ALA A 1 89 ? 0.291 -9.075 -9.835 1.00 90.62 89 ALA A O 1
ATOM 718 N N . ILE A 1 90 ? -1.205 -7.565 -10.528 1.00 94.00 90 ILE A N 1
ATOM 719 C CA . ILE A 1 90 ? -1.228 -8.022 -11.924 1.00 94.00 90 ILE A CA 1
ATO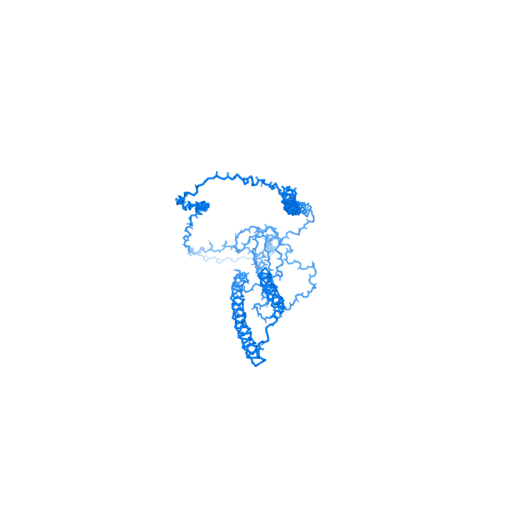M 720 C C . ILE A 1 90 ? -0.270 -7.174 -12.767 1.00 94.00 90 ILE A C 1
ATOM 722 O O . ILE A 1 90 ? -0.306 -5.941 -12.763 1.00 94.00 90 ILE A O 1
ATOM 726 N N . CYS A 1 91 ? 0.608 -7.822 -13.529 1.00 96.19 91 CYS A N 1
ATOM 727 C CA . CYS A 1 91 ? 1.466 -7.125 -14.479 1.00 96.19 91 CYS A CA 1
ATOM 728 C C . CYS A 1 91 ? 0.684 -6.787 -15.753 1.00 96.19 91 CYS A C 1
ATOM 730 O O . CYS A 1 91 ? 0.209 -7.683 -16.434 1.00 96.19 91 CYS A O 1
ATOM 732 N N . MET A 1 92 ? 0.632 -5.516 -16.161 1.00 95.19 92 MET A N 1
ATOM 733 C CA . MET A 1 92 ? -0.108 -5.108 -17.370 1.00 95.19 92 MET A CA 1
ATOM 734 C C . MET A 1 92 ? 0.529 -5.573 -18.687 1.00 95.19 92 MET A C 1
ATOM 736 O O . MET A 1 92 ? -0.094 -5.458 -19.736 1.00 95.19 92 MET A O 1
ATOM 740 N N . ILE A 1 93 ? 1.762 -6.090 -18.646 1.00 96.00 93 ILE A N 1
ATOM 741 C CA . ILE A 1 93 ? 2.463 -6.594 -19.832 1.00 96.00 93 ILE A CA 1
ATOM 742 C C . ILE A 1 93 ? 2.034 -8.035 -20.135 1.00 96.00 93 ILE A C 1
ATOM 744 O O . ILE A 1 93 ? 1.641 -8.318 -21.260 1.00 96.00 93 ILE A O 1
ATOM 748 N N . CYS A 1 94 ? 2.091 -8.941 -19.149 1.00 96.94 94 CYS A N 1
ATOM 749 C CA . CYS A 1 94 ? 1.689 -10.344 -19.329 1.00 96.94 94 CYS A CA 1
ATOM 750 C C . CYS A 1 94 ? 0.265 -10.661 -18.849 1.00 96.94 94 CYS A C 1
ATOM 752 O O . CYS A 1 94 ? -0.232 -11.735 -19.148 1.00 96.94 94 CYS A O 1
ATOM 754 N N . ARG A 1 95 ? -0.393 -9.740 -18.133 1.00 95.06 95 ARG A N 1
ATOM 755 C CA . ARG A 1 95 ? -1.718 -9.905 -17.503 1.00 95.06 95 ARG A CA 1
ATOM 756 C C . ARG A 1 95 ? -1.804 -11.057 -16.493 1.00 95.06 95 ARG A C 1
ATOM 758 O O . ARG A 1 95 ? -2.888 -11.540 -16.195 1.00 95.06 95 ARG A O 1
ATOM 765 N N . GLU A 1 96 ? -0.667 -11.444 -15.924 1.00 94.25 96 GLU A N 1
ATOM 766 C CA . GLU A 1 96 ? -0.551 -12.457 -14.869 1.00 94.25 96 GLU A CA 1
ATOM 767 C C . GLU A 1 96 ? -0.131 -11.822 -13.536 1.00 94.25 96 GLU A C 1
ATOM 769 O O . GLU A 1 96 ? 0.297 -10.661 -13.495 1.00 94.25 96 GLU A O 1
ATOM 774 N N . ILE A 1 97 ? -0.201 -12.601 -12.448 1.00 93.00 97 ILE A N 1
ATOM 775 C CA . ILE A 1 97 ? 0.351 -12.205 -11.147 1.00 93.00 97 ILE A CA 1
ATOM 776 C C . ILE A 1 97 ? 1.840 -11.880 -11.310 1.00 93.00 97 ILE A C 1
ATOM 778 O O . ILE A 1 97 ? 2.607 -12.605 -11.945 1.00 93.00 97 ILE A O 1
ATOM 782 N N . ILE A 1 98 ? 2.251 -10.754 -10.741 1.00 94.56 98 ILE A N 1
ATOM 783 C CA . ILE A 1 98 ? 3.557 -10.162 -10.953 1.00 94.56 98 ILE A CA 1
ATOM 784 C C . ILE A 1 98 ? 4.670 -11.032 -10.353 1.00 94.56 98 ILE A C 1
ATOM 786 O O . ILE A 1 98 ? 4.860 -11.120 -9.143 1.00 94.56 98 ILE A O 1
ATOM 790 N N . GLN A 1 99 ? 5.464 -11.658 -11.217 1.00 94.25 99 GLN A N 1
ATOM 791 C CA . GLN A 1 99 ? 6.603 -12.471 -10.802 1.00 94.25 99 GLN A CA 1
ATOM 792 C C . GLN A 1 99 ? 7.875 -11.623 -10.719 1.00 94.25 99 GLN A C 1
ATOM 794 O O . GLN A 1 99 ? 8.264 -10.954 -11.683 1.00 94.25 99 GLN A O 1
ATOM 799 N N . ASN A 1 100 ? 8.560 -11.680 -9.571 1.00 93.62 100 ASN A N 1
ATOM 800 C CA . ASN A 1 100 ? 9.744 -10.862 -9.274 1.00 93.62 100 ASN A CA 1
ATOM 801 C C . ASN A 1 100 ? 9.513 -9.366 -9.598 1.00 93.62 100 ASN 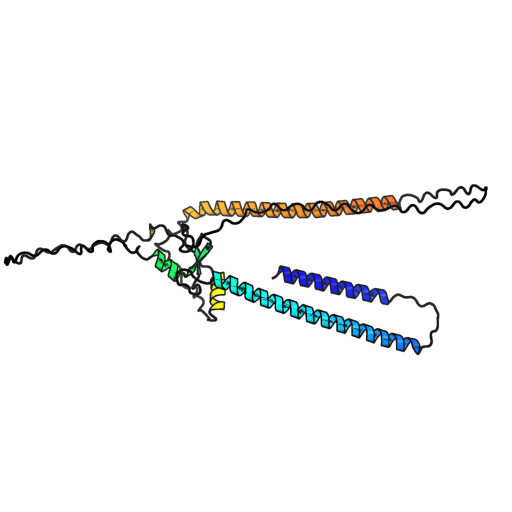A C 1
ATOM 803 O O . ASN A 1 100 ? 10.210 -8.810 -10.456 1.00 93.62 100 ASN A O 1
ATOM 807 N N . PRO A 1 101 ? 8.524 -8.719 -8.949 1.00 95.75 101 PRO A N 1
ATOM 808 C CA . PRO A 1 101 ? 8.101 -7.358 -9.265 1.00 95.75 101 PRO A CA 1
ATOM 809 C C . PRO A 1 101 ? 9.257 -6.362 -9.214 1.00 95.75 101 PRO A C 1
ATOM 811 O O . PRO A 1 101 ? 10.058 -6.353 -8.276 1.00 95.75 101 PRO A O 1
ATOM 814 N N . GLN A 1 102 ? 9.314 -5.501 -10.224 1.00 96.38 102 GLN A N 1
ATOM 815 C CA . GLN A 1 102 ? 10.271 -4.409 -10.331 1.00 96.38 102 GLN A CA 1
ATOM 816 C C . GLN A 1 102 ? 9.526 -3.076 -10.322 1.00 96.38 102 GLN A C 1
ATOM 818 O O . GLN A 1 102 ? 8.735 -2.798 -11.228 1.00 96.38 102 GLN A O 1
ATOM 823 N N . SER A 1 103 ? 9.805 -2.251 -9.316 1.00 96.62 103 SER A N 1
ATOM 824 C CA . SER A 1 103 ? 9.304 -0.885 -9.199 1.00 96.62 103 SER A CA 1
ATOM 825 C C . SER A 1 103 ? 10.094 0.041 -10.109 1.00 96.62 103 SER A C 1
ATOM 827 O O . SER A 1 103 ? 11.310 0.191 -9.965 1.00 96.62 103 SER A O 1
ATOM 829 N N . MET A 1 104 ? 9.407 0.720 -11.017 1.00 96.31 104 MET A N 1
ATOM 830 C CA . MET A 1 104 ? 9.993 1.801 -11.806 1.00 96.31 104 MET A CA 1
ATOM 831 C C . MET A 1 104 ? 9.970 3.127 -11.027 1.00 96.31 104 MET A C 1
ATOM 833 O O . MET A 1 104 ? 9.179 3.307 -10.103 1.00 96.31 104 MET A O 1
ATOM 837 N N . SER A 1 105 ? 10.762 4.118 -11.453 1.00 95.06 105 SER A N 1
ATOM 838 C CA . SER A 1 105 ? 10.804 5.458 -10.828 1.00 95.06 105 SER A CA 1
ATOM 839 C C . SER A 1 105 ? 9.478 6.234 -10.883 1.00 95.06 105 SER A C 1
ATOM 841 O O . SER A 1 105 ? 9.324 7.252 -10.214 1.00 95.06 105 SER A O 1
ATOM 843 N N . CYS A 1 106 ? 8.518 5.775 -11.689 1.00 96.12 106 CYS A N 1
ATOM 844 C CA . CYS A 1 106 ? 7.168 6.326 -11.766 1.00 96.12 106 CYS A CA 1
ATOM 845 C C . CYS A 1 106 ? 6.168 5.670 -10.795 1.00 96.12 106 CYS A C 1
ATOM 847 O O . CYS A 1 106 ? 5.012 6.077 -10.792 1.00 96.12 106 CYS A O 1
ATOM 849 N N . GLY A 1 107 ? 6.582 4.664 -10.016 1.00 94.94 107 GLY A N 1
ATOM 850 C CA . GLY A 1 107 ? 5.736 3.950 -9.049 1.00 94.94 107 GLY A CA 1
ATOM 851 C C . GLY A 1 107 ? 5.017 2.708 -9.591 1.00 94.94 107 GLY A C 1
ATOM 852 O O . GLY A 1 107 ? 4.537 1.903 -8.800 1.00 94.94 107 GLY A O 1
ATOM 853 N N . HIS A 1 108 ? 4.977 2.506 -10.912 1.00 96.44 108 HIS A N 1
ATOM 854 C CA . HIS A 1 108 ? 4.390 1.303 -11.511 1.00 96.44 108 HIS A CA 1
ATOM 855 C C . HIS A 1 108 ? 5.307 0.084 -11.363 1.00 96.44 108 HIS A C 1
ATOM 857 O O . HIS A 1 108 ? 6.537 0.207 -11.388 1.00 96.44 108 HIS A O 1
ATOM 863 N N . ASN A 1 109 ? 4.692 -1.094 -11.264 1.00 96.31 109 ASN A N 1
ATOM 864 C CA . ASN A 1 109 ? 5.369 -2.368 -11.048 1.00 96.31 109 ASN A CA 1
ATOM 865 C C . ASN A 1 109 ? 5.083 -3.312 -12.215 1.00 96.31 109 ASN A C 1
ATOM 867 O O . ASN A 1 109 ? 3.929 -3.459 -12.605 1.00 96.31 109 ASN A O 1
ATOM 871 N N . ALA A 1 110 ? 6.112 -3.974 -12.740 1.00 97.06 110 ALA A N 1
ATOM 872 C CA . ALA A 1 110 ? 5.979 -5.029 -13.748 1.00 97.06 110 ALA A CA 1
ATOM 873 C C . ALA A 1 110 ? 6.864 -6.236 -13.425 1.00 97.06 110 ALA A C 1
ATOM 875 O O . ALA A 1 110 ? 7.818 -6.126 -12.649 1.00 97.06 110 ALA A O 1
ATOM 876 N N . CYS A 1 111 ? 6.562 -7.383 -14.041 1.00 97.12 111 CYS A N 1
ATOM 877 C CA . CYS A 1 111 ? 7.417 -8.559 -13.950 1.00 97.12 111 CYS A CA 1
ATOM 878 C C . CYS A 1 111 ? 8.812 -8.211 -14.460 1.00 97.12 111 CYS A C 1
ATOM 880 O O . CYS A 1 111 ? 8.972 -7.597 -15.522 1.00 97.12 111 CYS A O 1
ATOM 882 N N . TYR A 1 112 ? 9.825 -8.682 -13.744 1.00 95.31 112 TYR A N 1
ATOM 883 C CA . TYR A 1 112 ? 11.213 -8.538 -14.161 1.00 95.31 112 TYR A CA 1
ATOM 884 C C . TYR A 1 112 ? 11.454 -9.049 -15.595 1.00 95.31 112 TYR A C 1
ATOM 886 O O . TYR A 1 112 ? 12.048 -8.355 -16.421 1.00 95.31 112 TYR A O 1
ATOM 894 N N . SER A 1 113 ? 10.935 -10.240 -15.912 1.00 94.88 113 SER A N 1
ATOM 895 C CA . SER A 1 113 ? 11.055 -10.864 -17.235 1.00 94.88 113 SER A CA 1
ATOM 896 C C . SER A 1 113 ? 10.385 -10.035 -18.334 1.00 94.88 113 SER A C 1
ATOM 898 O O . SER A 1 113 ? 10.934 -9.915 -19.429 1.00 94.88 113 SER A O 1
ATOM 900 N N . CYS A 1 114 ? 9.236 -9.427 -18.033 1.00 96.69 114 CYS A N 1
ATOM 901 C CA . CYS A 1 114 ? 8.485 -8.603 -18.973 1.00 96.69 114 CYS A CA 1
ATOM 902 C C . CYS A 1 114 ? 9.211 -7.294 -19.291 1.00 96.69 114 CYS A C 1
ATOM 904 O O . CYS A 1 114 ? 9.384 -6.969 -20.463 1.00 96.69 114 CYS A O 1
ATOM 906 N N . LEU A 1 115 ? 9.697 -6.576 -18.271 1.00 95.50 115 LEU A N 1
ATOM 907 C CA . LEU A 1 115 ? 10.478 -5.351 -18.483 1.00 95.50 115 LEU A CA 1
ATOM 908 C C . LEU A 1 115 ? 11.767 -5.626 -19.254 1.00 95.50 115 LEU A C 1
ATOM 910 O O . LEU A 1 115 ? 12.113 -4.870 -20.161 1.00 95.50 115 LEU A O 1
ATOM 914 N N . ARG A 1 116 ? 12.460 -6.723 -18.921 1.00 92.88 116 ARG A N 1
ATOM 915 C CA . ARG A 1 116 ? 13.663 -7.138 -19.642 1.00 92.88 116 ARG A CA 1
ATOM 916 C C . ARG A 1 116 ? 13.350 -7.331 -21.121 1.00 92.88 116 ARG A C 1
ATOM 918 O O . ARG A 1 116 ? 13.949 -6.636 -21.931 1.00 92.88 116 ARG A O 1
ATOM 925 N N . LYS A 1 117 ? 12.388 -8.203 -21.458 1.00 93.12 117 LYS A N 1
ATOM 926 C CA . LYS A 1 117 ? 11.972 -8.454 -22.849 1.00 93.12 117 LYS A CA 1
ATOM 927 C C . LYS A 1 117 ? 11.639 -7.141 -23.565 1.00 93.12 117 LYS A C 1
ATOM 929 O O . LYS A 1 117 ? 12.223 -6.857 -24.607 1.00 93.12 117 LYS A O 1
ATOM 934 N N . LEU A 1 118 ? 10.786 -6.311 -22.963 1.00 93.62 118 LEU A N 1
ATOM 935 C CA . LEU A 1 118 ? 10.336 -5.046 -23.545 1.00 93.62 118 LEU A CA 1
ATOM 936 C C . LEU A 1 118 ? 11.492 -4.088 -23.874 1.00 93.62 118 LEU A C 1
ATOM 938 O O . LEU A 1 118 ? 11.473 -3.427 -24.907 1.00 93.62 118 LEU A O 1
ATOM 942 N N . TRP A 1 119 ? 12.504 -3.989 -23.010 1.00 92.81 119 TRP A N 1
ATOM 943 C CA . TRP A 1 119 ? 13.597 -3.029 -23.197 1.00 92.81 119 TRP A CA 1
ATOM 944 C C . TRP A 1 119 ? 14.823 -3.579 -23.925 1.00 92.81 119 TRP A C 1
ATOM 946 O O . TRP A 1 119 ? 15.652 -2.767 -24.360 1.00 92.81 119 TRP A O 1
ATOM 956 N N . THR A 1 120 ? 14.944 -4.904 -24.060 1.00 89.12 120 THR A N 1
ATOM 957 C CA . THR A 1 120 ? 16.009 -5.559 -24.835 1.00 89.12 120 THR A CA 1
ATOM 958 C C . THR A 1 120 ? 15.621 -5.842 -26.278 1.00 89.12 120 THR A C 1
ATOM 960 O O . THR A 1 120 ? 16.513 -5.881 -27.124 1.00 89.12 120 THR A O 1
ATOM 963 N N . HIS A 1 121 ? 14.333 -6.042 -26.584 1.00 85.69 121 HIS A N 1
ATOM 964 C CA . HIS A 1 121 ? 13.922 -6.289 -27.964 1.00 85.69 121 HIS A CA 1
ATOM 965 C C . HIS A 1 121 ? 14.262 -5.074 -28.858 1.00 85.69 121 HIS A C 1
ATOM 967 O O . HIS A 1 121 ? 14.088 -3.918 -28.448 1.00 85.69 121 HIS A O 1
ATOM 973 N N . PRO A 1 122 ? 14.810 -5.292 -30.069 1.00 78.69 122 PRO A N 1
ATOM 974 C CA . PRO A 1 122 ? 14.823 -4.270 -31.113 1.00 78.69 122 PRO A CA 1
ATOM 975 C C . PRO A 1 122 ? 13.403 -3.714 -31.285 1.00 78.69 122 PRO A C 1
ATOM 977 O O . PRO A 1 122 ? 12.467 -4.506 -31.159 1.00 78.69 122 PRO A O 1
ATOM 980 N N . PRO A 1 123 ? 13.201 -2.403 -31.537 1.00 73.88 123 PRO A N 1
ATOM 981 C CA . PRO A 1 123 ? 11.911 -1.980 -32.063 1.00 73.88 123 PRO A CA 1
ATOM 982 C C . PRO A 1 123 ? 11.638 -2.853 -33.285 1.00 73.88 123 PRO A C 1
ATOM 984 O O . PRO A 1 123 ? 12.550 -3.076 -34.089 1.00 73.88 123 PRO A O 1
ATOM 987 N N . VAL A 1 124 ? 10.434 -3.413 -33.365 1.00 75.12 124 VAL A N 1
ATOM 988 C CA . VAL A 1 124 ? 9.984 -4.037 -34.605 1.00 75.12 124 VAL A CA 1
ATOM 989 C C . VAL A 1 124 ? 10.122 -2.935 -35.651 1.00 75.12 124 VAL A C 1
ATOM 991 O O . VAL A 1 124 ? 9.567 -1.855 -35.468 1.00 75.12 124 VAL A O 1
ATOM 994 N N . GLN A 1 125 ? 10.993 -3.132 -36.641 1.00 69.19 125 GLN A N 1
ATOM 995 C CA . GLN A 1 125 ? 11.055 -2.222 -37.775 1.00 69.19 125 GLN A CA 1
ATOM 996 C C . GLN A 1 125 ? 9.745 -2.442 -38.522 1.00 69.19 125 GLN A C 1
ATOM 998 O O . GLN A 1 125 ? 9.599 -3.437 -39.225 1.00 69.19 125 GLN A O 1
ATOM 1003 N N . GLU A 1 126 ? 8.771 -1.566 -38.289 1.00 67.06 126 GLU A N 1
ATOM 1004 C CA . GLU A 1 126 ? 7.500 -1.561 -39.025 1.00 67.06 126 GLU A CA 1
ATOM 1005 C C . GLU A 1 126 ? 7.737 -1.240 -40.521 1.00 67.06 126 GLU A C 1
ATOM 1007 O O . GLU A 1 126 ? 6.896 -1.519 -41.366 1.00 67.06 126 GLU A O 1
ATOM 1012 N N . ASP A 1 127 ? 8.953 -0.807 -40.866 1.00 60.59 127 ASP A N 1
ATOM 1013 C CA . ASP A 1 127 ? 9.418 -0.356 -42.183 1.00 60.59 127 ASP A CA 1
ATOM 1014 C C . ASP A 1 127 ? 9.627 -1.469 -43.241 1.00 60.59 127 ASP A C 1
ATOM 1016 O O . ASP A 1 127 ? 10.451 -1.318 -44.141 1.00 60.59 127 ASP A O 1
ATOM 1020 N N . SER A 1 128 ? 8.937 -2.609 -43.153 1.00 58.16 128 SER A N 1
ATOM 1021 C CA . SER A 1 128 ? 8.971 -3.632 -44.225 1.00 58.16 128 SER A CA 1
ATOM 1022 C C . SER A 1 128 ? 7.599 -4.063 -44.739 1.00 58.16 128 SER A C 1
ATOM 1024 O O . SER A 1 128 ? 7.533 -4.916 -45.619 1.00 58.16 128 SER A O 1
ATOM 1026 N N . ALA A 1 129 ? 6.514 -3.463 -44.240 1.00 59.66 129 ALA A N 1
ATOM 1027 C CA . ALA A 1 129 ? 5.164 -3.758 -44.721 1.00 59.66 129 ALA A CA 1
ATOM 1028 C C . ALA A 1 129 ? 4.759 -2.968 -45.986 1.00 59.66 129 ALA A C 1
ATOM 1030 O O . ALA A 1 129 ? 3.801 -3.363 -46.638 1.00 59.66 129 ALA A O 1
ATOM 1031 N N . ASP A 1 130 ? 5.511 -1.931 -46.378 1.00 58.69 130 ASP A N 1
ATOM 1032 C CA . ASP A 1 130 ? 5.133 -1.018 -47.476 1.00 58.69 130 ASP A CA 1
ATOM 1033 C C . ASP A 1 130 ? 5.959 -1.194 -48.772 1.00 58.69 130 ASP A C 1
ATOM 1035 O O . ASP A 1 130 ? 5.953 -0.323 -49.634 1.00 58.69 130 ASP A O 1
ATOM 1039 N N . LEU A 1 131 ? 6.672 -2.317 -48.939 1.00 59.19 131 LEU A N 1
ATOM 1040 C CA . LEU A 1 131 ? 7.319 -2.694 -50.214 1.00 59.19 131 LEU A CA 1
ATOM 1041 C C . LEU A 1 131 ? 6.736 -3.990 -50.791 1.00 59.19 131 LEU A C 1
ATOM 1043 O O . LEU A 1 131 ? 7.455 -4.834 -51.325 1.00 59.19 131 LEU A O 1
ATOM 1047 N N . ILE A 1 132 ? 5.419 -4.158 -50.679 1.00 59.50 132 ILE A N 1
ATOM 1048 C CA . ILE A 1 132 ? 4.689 -5.007 -51.619 1.00 59.50 132 ILE A CA 1
ATOM 1049 C C . ILE A 1 132 ? 4.300 -4.092 -52.783 1.00 59.50 132 ILE A C 1
ATOM 1051 O O . ILE A 1 132 ? 3.183 -3.588 -52.845 1.00 59.50 132 ILE A O 1
ATOM 1055 N N . ASP A 1 133 ? 5.251 -3.874 -53.694 1.00 55.94 133 ASP A N 1
ATOM 1056 C CA . ASP A 1 133 ? 4.955 -3.518 -55.085 1.00 55.94 133 ASP A CA 1
ATOM 1057 C C . ASP A 1 133 ? 4.301 -4.750 -55.746 1.00 55.94 133 ASP A C 1
ATOM 1059 O O . ASP A 1 133 ? 4.888 -5.443 -56.577 1.00 55.94 133 ASP A O 1
ATOM 1063 N N . THR A 1 134 ? 3.082 -5.093 -55.327 1.00 60.84 134 THR A N 1
ATOM 1064 C CA . THR A 1 134 ? 2.137 -5.758 -56.226 1.00 60.84 134 THR A CA 1
ATOM 1065 C C . THR A 1 134 ? 1.671 -4.674 -57.169 1.00 60.84 134 THR A C 1
ATOM 1067 O O . THR A 1 134 ? 0.895 -3.822 -56.750 1.00 60.84 134 THR A O 1
ATOM 1070 N N . ASP A 1 135 ? 2.282 -4.634 -58.352 1.00 54.91 135 ASP A N 1
ATOM 1071 C CA . ASP A 1 135 ? 1.656 -4.366 -59.654 1.00 54.91 135 ASP A CA 1
ATOM 1072 C C . ASP A 1 135 ? 2.755 -3.966 -60.654 1.00 54.91 135 ASP A C 1
ATOM 1074 O O . ASP A 1 135 ? 2.837 -2.836 -61.130 1.00 54.91 135 ASP A O 1
ATOM 1078 N N . ALA A 1 136 ? 3.637 -4.914 -60.973 1.00 60.19 136 ALA A N 1
ATOM 1079 C CA . ALA A 1 136 ? 4.494 -4.827 -62.151 1.00 60.19 136 ALA A CA 1
ATOM 1080 C C . ALA A 1 136 ? 4.462 -6.171 -62.883 1.00 60.19 136 ALA A C 1
ATOM 1082 O O . ALA A 1 136 ? 5.430 -6.929 -62.911 1.00 60.19 136 ALA A O 1
ATOM 1083 N N . GLU A 1 137 ? 3.297 -6.453 -63.466 1.00 66.00 137 GLU A N 1
ATOM 1084 C CA . GLU A 1 137 ? 3.206 -7.208 -64.713 1.00 66.00 137 GLU A CA 1
ATOM 1085 C C . GLU A 1 137 ? 4.209 -6.584 -65.698 1.00 66.00 137 GLU A C 1
ATOM 1087 O O . GLU A 1 137 ? 3.983 -5.509 -66.253 1.00 66.00 137 GLU A O 1
ATOM 1092 N N . SER A 1 138 ? 5.362 -7.223 -65.860 1.00 59.62 138 SER A N 1
ATOM 1093 C CA . SER A 1 138 ? 6.219 -7.013 -67.019 1.00 59.62 138 SER A CA 1
ATOM 1094 C C . SER A 1 138 ? 6.597 -8.380 -67.551 1.00 59.62 138 SER A C 1
ATOM 1096 O O . SER A 1 138 ? 7.572 -9.008 -67.147 1.00 59.62 138 SER A O 1
ATOM 1098 N N . ASP A 1 139 ? 5.739 -8.839 -68.457 1.00 63.44 139 ASP A N 1
ATOM 1099 C CA . ASP A 1 139 ? 6.184 -9.515 -69.661 1.00 63.44 139 ASP A CA 1
ATOM 1100 C C . ASP A 1 139 ? 7.480 -8.858 -70.168 1.00 63.44 139 ASP A C 1
ATOM 1102 O O . ASP A 1 139 ? 7.548 -7.628 -70.263 1.00 63.44 139 ASP A O 1
ATOM 1106 N N . LEU A 1 140 ? 8.481 -9.680 -70.491 1.00 60.84 140 LEU A N 1
ATOM 1107 C CA . LEU A 1 140 ? 9.234 -9.669 -71.752 1.00 60.84 140 LEU A CA 1
ATOM 1108 C C . LEU A 1 140 ? 10.687 -10.167 -71.603 1.00 60.84 140 LEU A C 1
ATOM 1110 O O . LEU A 1 140 ? 11.501 -9.638 -70.850 1.00 60.84 140 LEU A O 1
ATOM 1114 N N . ASP A 1 141 ? 10.953 -11.137 -72.476 1.00 52.72 141 ASP A N 1
ATOM 1115 C CA . ASP A 1 141 ? 12.179 -11.408 -73.225 1.00 52.72 141 ASP A CA 1
ATOM 1116 C C . ASP A 1 141 ? 13.261 -12.331 -72.640 1.00 52.72 141 ASP A C 1
ATOM 1118 O O . ASP A 1 141 ? 14.151 -11.969 -71.868 1.00 52.72 141 ASP A O 1
ATOM 1122 N N . ASP A 1 142 ? 13.205 -13.550 -73.183 1.00 59.31 142 ASP A N 1
ATOM 1123 C CA . ASP A 1 142 ? 14.277 -14.520 -73.339 1.00 59.31 142 ASP A CA 1
ATOM 1124 C C . ASP A 1 142 ? 15.576 -13.878 -73.859 1.00 59.31 142 ASP A C 1
ATOM 1126 O O . ASP A 1 142 ? 15.691 -13.482 -75.022 1.00 59.31 142 ASP A O 1
ATOM 1130 N N . HIS A 1 143 ? 16.615 -13.887 -73.025 1.00 57.19 143 HIS A N 1
ATOM 1131 C CA . HIS A 1 143 ? 17.994 -13.765 -73.487 1.00 57.19 143 HIS A CA 1
ATOM 1132 C C . HIS A 1 143 ? 18.853 -14.905 -72.928 1.00 57.19 143 HIS A C 1
ATOM 1134 O O . HIS A 1 143 ? 19.464 -14.805 -71.864 1.00 57.19 143 HIS A O 1
ATOM 1140 N N . GLU A 1 144 ? 18.943 -15.990 -73.703 1.00 63.56 144 GLU A N 1
ATOM 1141 C CA . GLU A 1 144 ? 20.027 -16.967 -73.602 1.00 63.56 144 GLU A CA 1
ATOM 1142 C C . GLU A 1 144 ? 21.352 -16.295 -73.997 1.00 63.56 144 GLU A C 1
ATOM 1144 O O . GLU A 1 144 ? 21.625 -16.022 -75.167 1.00 63.56 144 GLU A O 1
ATOM 1149 N N . GLY A 1 145 ? 22.190 -16.012 -73.001 1.00 48.34 145 GLY A N 1
ATOM 1150 C CA . GLY A 1 145 ? 23.522 -15.449 -73.188 1.00 48.34 145 GLY A CA 1
ATOM 1151 C C . GLY A 1 145 ? 24.519 -16.086 -72.234 1.00 48.34 145 GLY A C 1
ATOM 1152 O O . GLY A 1 145 ? 24.728 -15.597 -71.128 1.00 48.34 145 GLY A O 1
ATOM 1153 N N . ALA A 1 146 ? 25.147 -17.173 -72.682 1.00 60.56 146 ALA A N 1
ATOM 1154 C CA . ALA A 1 146 ? 26.263 -17.829 -72.015 1.00 60.56 146 ALA A CA 1
ATOM 1155 C C . ALA A 1 146 ? 27.415 -16.840 -71.755 1.00 60.56 146 ALA A C 1
ATOM 1157 O O . ALA A 1 146 ? 28.059 -16.369 -72.696 1.00 60.56 146 ALA A O 1
ATOM 1158 N N . ARG A 1 147 ? 27.695 -16.548 -70.479 1.00 52.84 147 ARG A N 1
ATOM 1159 C CA . ARG A 1 147 ? 28.912 -15.858 -70.037 1.00 52.84 147 ARG A CA 1
ATOM 1160 C C . ARG A 1 147 ? 29.443 -16.437 -68.725 1.00 52.84 147 ARG A C 1
ATOM 1162 O O . ARG A 1 147 ? 28.911 -16.177 -67.657 1.00 52.84 147 ARG A O 1
ATOM 1169 N N . ASP A 1 148 ? 30.499 -17.218 -68.911 1.00 51.41 148 ASP A N 1
ATOM 1170 C CA . ASP A 1 148 ? 31.804 -17.132 -68.248 1.00 51.41 148 ASP A CA 1
ATOM 1171 C C . ASP A 1 148 ? 31.848 -17.123 -66.711 1.00 51.41 148 ASP A C 1
ATOM 1173 O O . ASP A 1 148 ? 31.666 -16.106 -66.040 1.00 51.41 148 ASP A O 1
ATOM 1177 N N . GLU A 1 149 ? 32.185 -18.299 -66.183 1.00 59.41 149 GLU A N 1
ATOM 1178 C CA . GLU A 1 149 ? 32.590 -18.556 -64.808 1.00 59.41 149 GLU A CA 1
ATOM 1179 C C . GLU A 1 149 ? 33.966 -17.928 -64.538 1.00 59.41 149 GLU A C 1
ATOM 1181 O O . GLU A 1 149 ? 35.013 -18.537 -64.752 1.00 59.41 149 GLU A O 1
ATOM 1186 N N . SER A 1 150 ? 33.980 -16.702 -64.018 1.00 56.12 150 SER A N 1
ATOM 1187 C CA . SER A 1 150 ? 35.150 -16.170 -63.318 1.00 56.12 150 SER A CA 1
ATOM 1188 C C . SER A 1 150 ? 34.773 -15.793 -61.890 1.00 56.12 150 SER A C 1
ATOM 1190 O O . SER A 1 150 ? 34.257 -14.716 -61.598 1.00 56.12 150 SER A O 1
ATOM 1192 N N . GLU A 1 151 ? 35.044 -16.744 -60.993 1.00 55.12 151 GLU A N 1
ATOM 1193 C CA . GLU A 1 151 ? 35.138 -16.572 -59.547 1.00 55.12 151 GLU A CA 1
ATOM 1194 C C . GLU A 1 151 ? 35.987 -15.340 -59.205 1.00 55.12 151 GLU A C 1
ATOM 1196 O O . GLU A 1 151 ? 37.219 -15.374 -59.201 1.00 55.12 151 GLU A O 1
ATOM 1201 N N . VAL A 1 152 ? 35.330 -14.243 -58.848 1.00 52.78 152 VAL A N 1
ATOM 1202 C CA . VAL A 1 152 ? 35.952 -13.165 -58.080 1.00 52.78 152 VAL A CA 1
ATOM 1203 C C . VAL A 1 152 ? 35.117 -13.010 -56.823 1.00 52.78 152 VAL A C 1
ATOM 1205 O O . VAL A 1 152 ? 34.004 -12.497 -56.857 1.00 52.78 152 VAL A O 1
ATOM 1208 N N . GLY A 1 153 ? 35.635 -13.565 -55.725 1.00 56.72 153 GLY A N 1
ATOM 1209 C CA . GLY A 1 153 ? 34.936 -13.686 -54.454 1.00 56.72 153 GLY A CA 1
ATOM 1210 C C . GLY A 1 153 ? 34.320 -12.369 -53.997 1.00 56.72 153 GLY A C 1
ATOM 1211 O O . GLY A 1 153 ? 35.032 -11.425 -53.647 1.00 56.72 153 GLY A O 1
ATOM 1212 N N . GLU A 1 154 ? 32.989 -12.337 -53.952 1.00 49.22 154 GLU A N 1
ATOM 1213 C CA . GLU A 1 154 ? 32.253 -11.277 -53.282 1.00 49.22 154 GLU A CA 1
ATOM 1214 C C . GLU A 1 154 ? 32.682 -11.253 -51.808 1.00 49.22 154 GLU A C 1
ATOM 1216 O O . GLU A 1 154 ? 32.511 -12.243 -51.082 1.00 49.22 154 GLU A O 1
ATOM 1221 N N . PRO A 1 155 ? 33.279 -10.150 -51.324 1.00 54.28 155 PRO A N 1
ATOM 1222 C CA . PRO A 1 155 ? 33.685 -10.058 -49.940 1.00 54.28 155 PRO A CA 1
ATOM 1223 C C . PRO A 1 155 ? 32.407 -10.081 -49.124 1.00 54.28 155 PRO A C 1
ATOM 1225 O O . PRO A 1 155 ? 31.611 -9.151 -49.221 1.00 54.28 155 PRO A O 1
ATOM 1228 N N . ALA A 1 156 ? 32.219 -11.149 -48.344 1.00 57.75 156 ALA A N 1
ATOM 1229 C CA . ALA A 1 156 ? 31.125 -11.321 -47.407 1.00 57.75 156 ALA A CA 1
ATOM 1230 C C . ALA A 1 156 ? 30.831 -9.988 -46.708 1.00 57.75 156 ALA A C 1
ATOM 1232 O O . ALA A 1 156 ? 31.475 -9.628 -45.713 1.00 57.75 156 ALA A O 1
ATOM 1233 N N . HIS A 1 157 ? 29.854 -9.249 -47.244 1.00 54.28 157 HIS A N 1
ATOM 1234 C CA . HIS A 1 157 ? 29.268 -8.082 -46.625 1.00 54.28 157 HIS A CA 1
ATOM 1235 C C . HIS A 1 157 ? 28.529 -8.653 -45.426 1.00 54.28 157 HIS A C 1
ATOM 1237 O O . HIS A 1 157 ? 27.323 -8.892 -45.448 1.00 54.28 157 HIS A O 1
ATOM 1243 N N . ARG A 1 158 ? 29.287 -8.905 -44.349 1.00 55.78 158 ARG A N 1
ATOM 1244 C CA . ARG A 1 158 ? 28.768 -8.978 -42.998 1.00 55.78 158 ARG A CA 1
ATOM 1245 C C . ARG A 1 158 ? 28.014 -7.672 -42.859 1.00 55.78 158 ARG A C 1
ATOM 1247 O O . ARG A 1 158 ? 28.621 -6.645 -42.543 1.00 55.78 158 ARG A O 1
ATOM 1254 N N . ARG A 1 159 ? 26.704 -7.711 -43.128 1.00 52.03 159 ARG A N 1
ATOM 1255 C CA . ARG A 1 159 ? 25.721 -6.784 -42.592 1.00 52.03 159 ARG A CA 1
ATOM 1256 C C . ARG A 1 159 ? 25.959 -6.862 -41.098 1.00 52.03 159 ARG A C 1
ATOM 1258 O O . ARG A 1 159 ? 25.362 -7.660 -40.381 1.00 52.03 159 ARG A O 1
ATOM 1265 N N . ARG A 1 160 ? 26.922 -6.065 -40.628 1.00 53.78 160 ARG A N 1
ATOM 1266 C CA . ARG A 1 160 ? 27.002 -5.611 -39.259 1.00 53.78 160 ARG A CA 1
ATOM 1267 C C . ARG A 1 160 ? 25.701 -4.855 -39.130 1.00 53.78 160 ARG A C 1
ATOM 1269 O O . ARG A 1 160 ? 25.659 -3.659 -39.408 1.00 53.78 160 ARG A O 1
ATOM 1276 N N . HIS A 1 161 ? 24.628 -5.582 -38.814 1.00 51.91 161 HIS A N 1
ATOM 1277 C CA . HIS A 1 161 ? 23.442 -5.002 -38.238 1.00 51.91 161 HIS A CA 1
ATOM 1278 C C . HIS A 1 161 ? 24.014 -4.101 -37.163 1.00 51.91 161 HIS A C 1
ATOM 1280 O O . HIS A 1 161 ? 24.634 -4.578 -36.207 1.00 51.91 161 HIS A O 1
ATOM 1286 N N . ARG A 1 162 ? 23.956 -2.789 -37.414 1.00 54.06 162 ARG A N 1
ATOM 1287 C CA . ARG A 1 162 ? 24.202 -1.795 -36.390 1.00 54.06 162 ARG A CA 1
ATOM 1288 C C . ARG A 1 162 ? 23.126 -2.108 -35.372 1.00 54.06 162 ARG A C 1
ATOM 1290 O O . ARG A 1 162 ? 22.012 -1.607 -35.472 1.00 54.06 162 ARG A O 1
ATOM 1297 N N . PHE A 1 163 ? 23.445 -2.990 -34.430 1.00 54.88 163 PHE A N 1
ATOM 1298 C CA . PHE A 1 163 ? 22.786 -3.057 -33.150 1.00 54.88 163 PHE A CA 1
ATOM 1299 C C . PHE A 1 163 ? 23.039 -1.677 -32.569 1.00 54.88 163 PHE A C 1
ATOM 1301 O O . PHE A 1 163 ? 24.056 -1.425 -31.927 1.00 54.88 163 PHE A O 1
ATOM 1308 N N . THR A 1 164 ? 22.164 -0.735 -32.919 1.00 57.06 164 THR A N 1
ATOM 1309 C CA . THR A 1 164 ? 22.052 0.532 -32.229 1.00 57.06 164 THR A CA 1
ATOM 1310 C C . THR A 1 164 ? 21.862 0.130 -30.782 1.00 57.06 164 THR A C 1
ATOM 1312 O O . THR A 1 164 ? 20.866 -0.507 -30.424 1.00 57.06 164 THR A O 1
ATOM 1315 N N . SER A 1 165 ? 22.930 0.336 -30.010 1.00 65.06 165 SER A N 1
ATOM 1316 C CA . SER A 1 165 ? 23.088 -0.249 -28.689 1.00 65.06 165 SER A CA 1
ATOM 1317 C C . SER A 1 165 ? 21.825 0.032 -27.887 1.00 65.06 165 SER A C 1
ATOM 1319 O O . SER A 1 165 ? 21.414 1.190 -27.764 1.00 65.06 165 SER A O 1
ATOM 1321 N N . ALA A 1 166 ? 21.175 -1.022 -27.386 1.00 67.50 166 ALA A N 1
ATOM 1322 C CA . ALA A 1 166 ? 19.926 -0.913 -26.635 1.00 67.50 166 ALA A CA 1
ATOM 1323 C C . ALA A 1 166 ? 20.038 0.076 -25.454 1.00 67.50 166 ALA A C 1
ATOM 1325 O O . ALA A 1 166 ? 19.011 0.601 -25.016 1.00 67.50 166 ALA A O 1
ATOM 1326 N N . VAL A 1 167 ? 21.271 0.361 -25.014 1.00 73.12 167 VAL A N 1
ATOM 1327 C CA . VAL A 1 167 ? 21.684 1.381 -24.039 1.00 73.12 167 VAL A CA 1
ATOM 1328 C C . VAL A 1 167 ? 21.111 2.771 -24.345 1.00 73.12 167 VAL A C 1
ATOM 1330 O O . VAL A 1 167 ? 20.640 3.443 -23.437 1.00 73.12 167 VAL A O 1
ATOM 1333 N N . ASN A 1 168 ? 21.095 3.209 -25.609 1.00 77.75 168 ASN A N 1
ATOM 1334 C CA . ASN A 1 168 ? 20.791 4.612 -25.943 1.00 77.75 168 ASN A CA 1
ATOM 1335 C C . ASN A 1 168 ? 19.300 4.885 -26.189 1.00 77.75 168 ASN A C 1
ATOM 1337 O O . ASN A 1 168 ? 18.911 6.008 -26.511 1.00 77.75 168 ASN A O 1
ATOM 1341 N N . ARG A 1 169 ? 18.439 3.869 -26.070 1.00 86.12 169 ARG A N 1
ATOM 1342 C CA . ARG A 1 169 ? 17.001 4.048 -26.301 1.00 86.12 169 ARG A CA 1
ATOM 1343 C C . ARG A 1 169 ? 16.328 4.580 -25.044 1.00 86.12 169 ARG A C 1
ATOM 1345 O O . ARG A 1 169 ? 16.475 4.001 -23.969 1.00 86.12 169 ARG A O 1
ATOM 1352 N N . LYS A 1 170 ? 15.509 5.621 -25.203 1.00 91.56 170 LYS A N 1
ATOM 1353 C CA . LYS A 1 170 ? 14.624 6.128 -24.147 1.00 91.56 170 LYS A CA 1
ATOM 1354 C C . LYS A 1 170 ? 13.687 5.009 -23.687 1.00 91.56 170 LYS A C 1
ATOM 1356 O O . LYS A 1 170 ? 12.908 4.481 -24.479 1.00 91.56 170 LYS A O 1
ATOM 1361 N N . LYS A 1 171 ? 13.779 4.628 -22.414 1.00 93.50 171 LYS A N 1
ATOM 1362 C CA . LYS A 1 171 ? 12.939 3.583 -21.820 1.00 93.50 171 LYS A CA 1
ATOM 1363 C C . LYS A 1 171 ? 11.703 4.237 -21.226 1.00 93.50 171 LYS A C 1
ATOM 1365 O O . LYS A 1 171 ? 11.826 5.090 -20.355 1.00 93.50 171 LYS A O 1
ATOM 1370 N N . HIS A 1 172 ? 10.521 3.859 -21.690 1.00 95.69 172 HIS A N 1
ATOM 1371 C CA . HIS A 1 172 ? 9.263 4.387 -21.168 1.00 95.69 172 HIS A CA 1
ATOM 1372 C C . HIS A 1 172 ? 8.554 3.331 -20.324 1.00 95.69 172 HIS A C 1
ATOM 1374 O O . HIS A 1 172 ? 8.679 2.128 -20.564 1.00 95.69 172 HIS A O 1
ATOM 1380 N N . CYS A 1 173 ? 7.819 3.797 -19.320 1.00 97.06 173 CYS A N 1
ATOM 1381 C CA . CYS A 1 173 ? 6.920 2.970 -18.536 1.00 97.06 173 CYS A CA 1
ATOM 1382 C C . CYS A 1 173 ? 5.795 2.435 -19.438 1.00 97.06 173 CYS A C 1
ATOM 1384 O O . CYS A 1 173 ? 5.108 3.252 -20.052 1.00 97.06 173 CYS A O 1
ATOM 1386 N N . PRO A 1 174 ? 5.532 1.119 -19.481 1.00 95.81 174 PRO A N 1
ATOM 1387 C CA . PRO A 1 174 ? 4.439 0.578 -20.292 1.00 95.81 174 PRO A CA 1
ATOM 1388 C C . PRO A 1 174 ? 3.039 0.954 -19.776 1.00 95.81 174 PRO A C 1
ATOM 1390 O O . PRO A 1 174 ? 2.067 0.784 -20.496 1.00 95.81 174 PRO A O 1
ATOM 1393 N N . TYR A 1 175 ? 2.933 1.490 -18.556 1.00 95.25 175 TYR A N 1
ATOM 1394 C CA . TYR A 1 175 ? 1.664 1.849 -17.917 1.00 95.25 175 TYR A CA 1
ATOM 1395 C C . TYR A 1 175 ? 1.306 3.315 -18.178 1.00 95.25 175 TYR A C 1
ATOM 1397 O O . TYR A 1 175 ? 0.234 3.621 -18.680 1.00 95.25 175 TYR A O 1
ATOM 1405 N N . CYS A 1 176 ? 2.222 4.236 -17.864 1.00 96.88 176 CYS A N 1
ATOM 1406 C CA . CYS A 1 176 ? 1.964 5.679 -17.931 1.00 96.88 176 CYS A CA 1
ATOM 1407 C C . CYS A 1 176 ? 2.819 6.426 -18.957 1.00 96.88 176 CYS A C 1
ATOM 1409 O O . CYS A 1 176 ? 2.824 7.654 -18.968 1.00 96.88 176 CYS A O 1
ATOM 1411 N N . LYS A 1 177 ? 3.612 5.712 -19.765 1.00 96.69 177 LYS A N 1
ATOM 1412 C CA . LYS A 1 177 ? 4.516 6.274 -20.785 1.00 96.69 177 LYS A CA 1
ATOM 1413 C C . LYS A 1 177 ? 5.589 7.238 -20.252 1.00 96.69 177 LYS A C 1
ATOM 1415 O O . LYS A 1 177 ? 6.363 7.774 -21.036 1.00 96.69 177 LYS A O 1
ATOM 1420 N N . LYS A 1 178 ? 5.714 7.434 -18.932 1.00 97.06 178 LYS A N 1
ATOM 1421 C CA . LYS A 1 178 ? 6.762 8.271 -18.323 1.00 97.06 178 LYS A CA 1
ATOM 1422 C C . LYS A 1 178 ? 8.154 7.702 -18.608 1.00 97.06 178 LYS A C 1
ATOM 1424 O O . LYS A 1 178 ? 8.351 6.488 -18.544 1.00 97.06 178 LYS A O 1
ATOM 1429 N N . LEU A 1 179 ? 9.121 8.580 -18.877 1.00 95.19 179 LEU A N 1
ATOM 1430 C CA . LEU A 1 179 ? 10.518 8.204 -19.088 1.00 95.19 179 LEU A CA 1
ATOM 1431 C C . LEU A 1 179 ? 11.124 7.609 -17.806 1.00 95.19 179 LEU A C 1
ATOM 1433 O O . LEU A 1 179 ? 11.096 8.225 -16.737 1.00 95.19 179 LEU A O 1
ATOM 1437 N N . ILE A 1 180 ? 11.692 6.414 -17.928 1.00 95.25 180 ILE A N 1
ATOM 1438 C CA . ILE A 1 180 ? 12.375 5.688 -16.863 1.00 95.25 180 ILE A CA 1
ATOM 1439 C C . ILE A 1 180 ? 13.869 5.947 -16.995 1.00 95.25 180 ILE A C 1
ATOM 1441 O O . ILE A 1 180 ? 14.551 5.383 -17.843 1.00 95.25 180 ILE A O 1
ATOM 1445 N N . ILE A 1 181 ? 14.354 6.853 -16.150 1.00 90.56 181 ILE A N 1
ATOM 1446 C CA . ILE A 1 181 ? 15.755 7.292 -16.139 1.00 90.56 181 ILE A CA 1
ATOM 1447 C C . ILE A 1 181 ? 16.620 6.333 -15.309 1.00 90.56 181 ILE A C 1
ATOM 1449 O O . ILE A 1 181 ? 17.783 6.107 -15.624 1.00 90.56 181 ILE A O 1
ATOM 1453 N N . ARG A 1 182 ? 16.047 5.764 -14.241 1.00 90.88 182 ARG A N 1
ATOM 1454 C CA . ARG A 1 182 ? 16.754 4.912 -13.278 1.00 90.88 182 ARG A CA 1
ATOM 1455 C C . ARG A 1 182 ? 16.410 3.443 -13.473 1.00 90.88 182 ARG A C 1
ATOM 1457 O O . ARG A 1 182 ? 15.321 3.110 -13.938 1.00 90.88 182 ARG A O 1
ATOM 1464 N N . ARG A 1 183 ? 17.330 2.582 -13.043 1.00 93.19 183 ARG A N 1
ATOM 1465 C CA . ARG A 1 183 ? 17.134 1.131 -12.984 1.00 93.19 183 ARG A CA 1
ATOM 1466 C C . ARG A 1 183 ? 15.904 0.806 -12.126 1.00 93.19 183 ARG A C 1
ATOM 1468 O O . ARG A 1 183 ? 15.773 1.378 -11.042 1.00 93.19 183 ARG A O 1
ATOM 1475 N N . PRO A 1 184 ? 15.005 -0.085 -12.575 1.00 95.44 184 PRO A N 1
ATOM 1476 C CA . PRO A 1 184 ? 13.947 -0.581 -11.710 1.00 95.44 184 PRO A CA 1
ATOM 1477 C C . PRO A 1 184 ? 14.515 -1.276 -10.476 1.00 95.44 184 PRO A C 1
ATOM 1479 O O . PRO A 1 184 ? 15.540 -1.956 -10.552 1.00 95.44 184 PRO A O 1
ATOM 1482 N N . VAL A 1 185 ? 13.830 -1.107 -9.349 1.00 94.12 185 VAL A N 1
ATOM 1483 C CA . VAL A 1 185 ? 14.231 -1.671 -8.059 1.00 94.12 185 VAL A CA 1
ATOM 1484 C C . VAL A 1 185 ? 13.317 -2.851 -7.723 1.00 94.12 185 VAL A C 1
ATOM 1486 O O . VAL A 1 185 ? 12.097 -2.703 -7.820 1.00 94.12 185 VAL A O 1
ATOM 1489 N N . PRO A 1 186 ? 13.851 -4.006 -7.288 1.00 94.56 186 PRO A N 1
ATOM 1490 C CA . PRO A 1 186 ? 13.025 -5.118 -6.833 1.00 94.56 186 PRO A CA 1
ATOM 1491 C C . PRO A 1 186 ? 12.074 -4.706 -5.699 1.00 94.56 186 PRO A C 1
ATOM 1493 O O . PRO A 1 186 ? 12.503 -4.137 -4.693 1.00 94.56 186 PRO A O 1
ATOM 1496 N N . ASN A 1 187 ? 10.786 -5.022 -5.837 1.00 94.50 187 ASN A N 1
ATOM 1497 C CA . ASN A 1 187 ? 9.764 -4.715 -4.837 1.00 94.50 187 ASN A CA 1
ATOM 1498 C C . ASN A 1 187 ? 9.465 -5.940 -3.964 1.00 94.50 187 ASN A C 1
ATOM 1500 O O . ASN A 1 187 ? 8.556 -6.720 -4.240 1.00 94.50 187 ASN A O 1
ATOM 1504 N N . TYR A 1 188 ? 10.231 -6.119 -2.889 1.00 91.56 188 TYR A N 1
ATOM 1505 C CA . TYR A 1 188 ? 10.098 -7.298 -2.026 1.00 91.56 188 TYR A CA 1
ATOM 1506 C C . TYR A 1 188 ? 8.735 -7.413 -1.327 1.00 91.56 188 TYR A C 1
ATOM 1508 O O . TYR A 1 188 ? 8.306 -8.525 -1.047 1.00 91.56 188 TYR A O 1
ATOM 1516 N N . ARG A 1 189 ? 8.025 -6.298 -1.104 1.00 89.56 189 ARG A N 1
ATOM 1517 C CA . ARG A 1 189 ? 6.682 -6.327 -0.502 1.00 89.56 189 ARG A CA 1
ATOM 1518 C C . ARG A 1 189 ? 5.645 -6.902 -1.461 1.00 89.56 189 ARG A C 1
ATOM 1520 O O . ARG A 1 189 ? 4.892 -7.786 -1.085 1.00 89.56 189 ARG A O 1
ATOM 1527 N N . LEU A 1 190 ? 5.636 -6.442 -2.715 1.00 91.25 190 LEU A N 1
ATOM 1528 C CA . LEU A 1 190 ? 4.741 -7.015 -3.729 1.00 91.25 190 LEU A CA 1
ATOM 1529 C C . LEU A 1 190 ? 5.088 -8.466 -4.048 1.00 91.25 190 LEU A C 1
ATOM 1531 O O . LEU A 1 190 ? 4.210 -9.239 -4.410 1.00 91.25 190 LEU A O 1
ATOM 1535 N N . ARG A 1 191 ? 6.362 -8.838 -3.911 1.00 91.44 191 ARG A N 1
ATOM 1536 C CA . ARG A 1 191 ? 6.795 -10.220 -4.078 1.00 91.44 191 ARG A CA 1
ATOM 1537 C C . ARG A 1 191 ? 6.155 -11.130 -3.027 1.00 91.44 191 ARG A C 1
ATOM 1539 O O . ARG A 1 191 ? 5.623 -12.160 -3.405 1.00 91.44 191 ARG A O 1
ATOM 1546 N N . GLU A 1 192 ? 6.184 -10.737 -1.755 1.00 89.06 192 GLU A N 1
ATOM 1547 C CA . GLU A 1 192 ? 5.559 -11.494 -0.660 1.00 89.06 192 GLU A CA 1
ATOM 1548 C C . GLU A 1 192 ? 4.047 -11.646 -0.880 1.00 89.06 192 GLU A C 1
ATOM 1550 O O . GLU A 1 192 ? 3.517 -12.747 -0.785 1.00 89.06 192 GLU A O 1
ATOM 1555 N N . VAL A 1 193 ?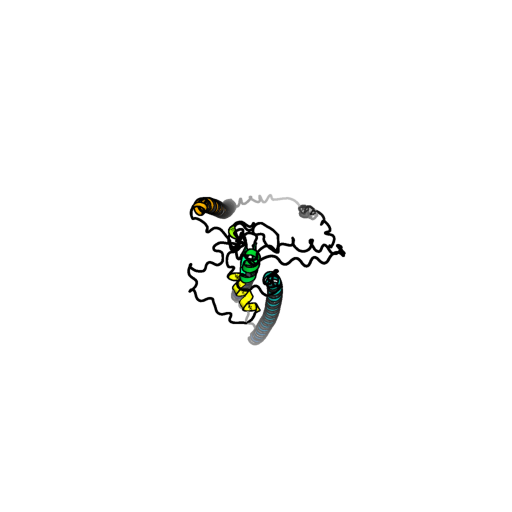 3.371 -10.568 -1.295 1.00 87.75 193 VAL A N 1
ATOM 1556 C CA . VAL A 1 193 ? 1.944 -10.613 -1.658 1.00 87.75 193 VAL A CA 1
ATOM 1557 C C . VAL A 1 193 ? 1.698 -11.568 -2.834 1.00 87.75 193 VAL A C 1
ATOM 1559 O O . VAL A 1 193 ? 0.797 -12.402 -2.779 1.00 87.75 193 VAL A O 1
ATOM 1562 N N . GLY A 1 194 ? 2.519 -11.507 -3.884 1.00 87.38 194 GLY A N 1
ATOM 1563 C CA . GLY A 1 194 ? 2.421 -12.424 -5.022 1.00 87.38 194 GLY A CA 1
ATOM 1564 C C . GLY A 1 194 ? 2.623 -13.888 -4.622 1.00 87.38 194 GLY A C 1
ATOM 1565 O O . GLY A 1 194 ? 1.863 -14.747 -5.058 1.00 87.38 194 GLY A O 1
ATOM 1566 N N . GLU A 1 195 ? 3.595 -14.170 -3.751 1.00 87.56 195 GLU A N 1
ATOM 1567 C CA . GLU A 1 195 ? 3.846 -15.512 -3.204 1.00 87.56 195 GLU A CA 1
ATOM 1568 C C . GLU A 1 195 ? 2.633 -16.023 -2.406 1.00 87.56 195 GLU A C 1
ATOM 1570 O O . GLU A 1 195 ? 2.202 -17.157 -2.621 1.00 87.56 195 GLU A O 1
ATOM 1575 N N . THR A 1 196 ? 2.009 -15.174 -1.576 1.00 86.06 196 THR A N 1
ATOM 1576 C CA . THR A 1 196 ? 0.786 -15.547 -0.839 1.00 86.06 196 THR A CA 1
ATOM 1577 C C . THR A 1 196 ? -0.410 -15.821 -1.752 1.00 86.06 196 THR A C 1
ATOM 1579 O O . THR A 1 196 ? -1.177 -16.737 -1.477 1.00 86.06 196 THR A O 1
ATOM 1582 N N . LEU A 1 197 ? -0.552 -15.080 -2.858 1.00 85.38 197 LEU A N 1
ATOM 1583 C CA . LEU A 1 197 ? -1.672 -15.238 -3.793 1.00 85.38 197 LEU A CA 1
ATOM 1584 C C . LEU A 1 197 ? -1.550 -16.491 -4.664 1.00 85.38 197 LEU A C 1
ATOM 1586 O O . LEU A 1 197 ? -2.559 -17.102 -5.001 1.00 85.38 197 LEU A O 1
ATOM 1590 N N . ILE A 1 198 ? -0.329 -16.877 -5.041 1.00 87.06 198 ILE A N 1
ATOM 1591 C CA . ILE A 1 198 ? -0.101 -18.067 -5.876 1.00 87.06 198 ILE A CA 1
ATOM 1592 C C . ILE A 1 198 ? -0.187 -19.349 -5.020 1.00 87.06 198 ILE A C 1
ATOM 1594 O O . ILE A 1 198 ? -0.333 -20.445 -5.557 1.00 87.06 198 ILE A O 1
ATOM 1598 N N . GLY A 1 199 ? -0.135 -19.234 -3.685 1.00 82.00 199 GLY A N 1
ATOM 1599 C CA . GLY A 1 199 ? -0.224 -20.377 -2.766 1.00 82.00 199 GLY 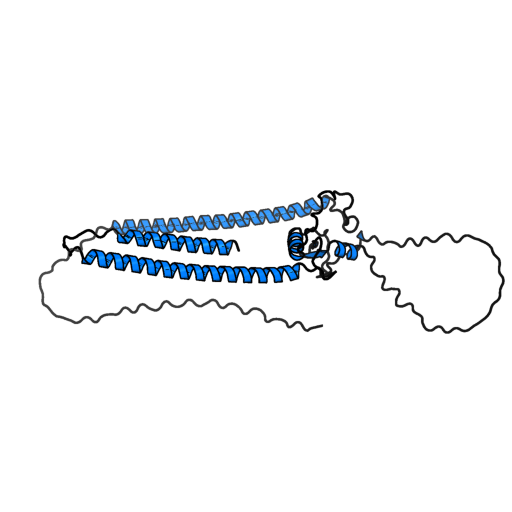A CA 1
ATOM 1600 C C . GLY A 1 199 ? 0.944 -21.359 -2.899 1.00 82.00 199 GLY A C 1
ATOM 1601 O O . GLY A 1 199 ? 0.875 -22.488 -2.422 1.00 82.00 199 GLY A O 1
ATOM 1602 N N . SER A 1 200 ? 2.013 -20.945 -3.575 1.00 65.44 200 SER A N 1
ATOM 1603 C CA . SER A 1 200 ? 3.172 -21.771 -3.880 1.00 65.44 200 SER A CA 1
ATOM 1604 C C . SER A 1 200 ? 4.382 -21.273 -3.105 1.00 65.44 200 SER A C 1
ATOM 1606 O O . SER A 1 200 ? 4.676 -20.076 -3.137 1.00 65.44 200 SER A O 1
ATOM 1608 N N . ASP A 1 201 ? 5.132 -22.200 -2.509 1.00 57.16 201 ASP A N 1
ATOM 1609 C CA . ASP A 1 201 ? 6.495 -21.974 -2.024 1.00 57.16 201 ASP A CA 1
ATOM 1610 C C . ASP A 1 201 ? 7.418 -21.682 -3.218 1.00 57.16 201 ASP A C 1
ATOM 1612 O O . ASP A 1 201 ? 8.210 -22.518 -3.665 1.00 57.16 201 ASP A O 1
ATOM 1616 N N . ILE A 1 202 ? 7.298 -20.484 -3.795 1.00 58.94 202 ILE A N 1
ATOM 1617 C CA . ILE A 1 202 ? 8.232 -20.014 -4.812 1.00 58.94 202 ILE A CA 1
ATOM 1618 C C . ILE A 1 202 ? 9.573 -19.917 -4.106 1.00 58.94 202 ILE A C 1
ATOM 1620 O O . ILE A 1 202 ? 9.758 -19.126 -3.180 1.00 58.94 202 ILE A O 1
ATOM 1624 N N . SER A 1 203 ? 10.506 -20.761 -4.531 1.00 57.75 203 SER A N 1
ATOM 1625 C CA . SER A 1 203 ? 11.819 -20.876 -3.919 1.00 57.75 203 SER A CA 1
ATOM 1626 C C . SER A 1 203 ? 12.428 -19.483 -3.760 1.00 57.75 203 SER A C 1
ATOM 1628 O O . SER A 1 203 ? 12.640 -18.763 -4.744 1.00 57.75 203 SER A O 1
ATOM 1630 N N . ARG A 1 204 ? 12.687 -19.078 -2.507 1.00 61.06 204 ARG A N 1
ATOM 1631 C CA . ARG A 1 204 ? 13.417 -17.839 -2.217 1.00 61.06 204 ARG A CA 1
ATOM 1632 C C . ARG A 1 204 ? 14.675 -17.839 -3.084 1.00 61.06 204 ARG A C 1
ATOM 1634 O O . ARG A 1 204 ? 15.392 -18.842 -3.075 1.00 61.06 204 ARG A O 1
ATOM 1641 N N . PRO A 1 205 ? 14.986 -16.759 -3.821 1.00 58.06 205 PRO A N 1
ATOM 1642 C CA . PRO A 1 205 ? 16.177 -16.740 -4.639 1.00 58.06 205 PRO A CA 1
ATOM 1643 C C . PRO A 1 205 ? 17.338 -16.875 -3.669 1.00 58.06 205 PRO A C 1
ATOM 1645 O O . PRO A 1 205 ? 17.520 -16.045 -2.772 1.00 58.06 205 PRO A O 1
ATOM 1648 N N . THR A 1 206 ? 18.101 -17.951 -3.810 1.00 53.72 206 THR A N 1
ATOM 1649 C CA . THR A 1 206 ? 19.344 -18.118 -3.071 1.00 53.72 206 THR A CA 1
ATOM 1650 C C . THR A 1 206 ? 20.182 -16.859 -3.288 1.00 53.72 206 THR A C 1
ATOM 1652 O O . THR A 1 206 ? 20.307 -16.403 -4.426 1.00 53.72 206 THR A O 1
ATOM 1655 N N . LYS A 1 207 ? 20.755 -16.290 -2.217 1.00 54.62 207 LYS A N 1
ATOM 1656 C CA . LYS A 1 207 ? 21.575 -15.051 -2.181 1.00 54.62 207 LYS A CA 1
ATOM 1657 C C . LYS A 1 207 ? 22.811 -15.047 -3.121 1.00 54.62 207 LYS A C 1
ATOM 1659 O O . LYS A 1 207 ? 23.689 -14.197 -2.987 1.00 54.62 207 LYS A O 1
ATOM 1664 N N . ALA A 1 208 ? 22.919 -15.999 -4.044 1.00 44.22 208 ALA A N 1
ATOM 1665 C CA . ALA A 1 208 ? 24.089 -16.315 -4.848 1.00 44.22 208 ALA A CA 1
ATOM 1666 C C . ALA A 1 208 ? 24.235 -15.506 -6.153 1.00 44.22 208 ALA A C 1
ATOM 1668 O O . ALA A 1 208 ? 25.300 -15.561 -6.760 1.00 44.22 208 ALA A O 1
ATOM 1669 N N . HIS A 1 209 ? 23.265 -14.689 -6.580 1.00 47.53 209 HIS A N 1
ATOM 1670 C CA . HIS A 1 209 ? 23.480 -13.785 -7.722 1.00 47.53 209 HIS A CA 1
ATOM 1671 C C . HIS A 1 209 ? 24.176 -12.484 -7.297 1.00 47.53 209 HIS A C 1
ATOM 1673 O O . HIS A 1 209 ? 23.583 -11.408 -7.278 1.00 47.53 209 HIS A O 1
ATOM 1679 N N . ARG A 1 210 ? 25.467 -12.576 -6.956 1.00 49.12 210 ARG A N 1
ATOM 1680 C CA . ARG A 1 210 ? 26.341 -11.399 -6.853 1.00 49.12 210 ARG A CA 1
ATOM 1681 C C . ARG A 1 210 ? 26.889 -11.014 -8.232 1.00 49.12 210 ARG A C 1
ATOM 1683 O O . ARG A 1 210 ? 27.496 -11.831 -8.919 1.00 49.12 210 ARG A O 1
ATOM 1690 N N . CYS A 1 211 ? 26.679 -9.747 -8.579 1.00 52.06 211 CYS A N 1
ATOM 1691 C CA . CYS A 1 211 ? 27.422 -8.834 -9.464 1.00 52.06 211 CYS A CA 1
ATOM 1692 C C . CYS A 1 211 ? 27.840 -9.221 -10.897 1.00 52.06 211 CYS A C 1
ATOM 1694 O O . CYS A 1 211 ? 28.042 -8.300 -11.680 1.00 52.06 211 CYS A O 1
ATOM 1696 N N . ARG A 1 212 ? 27.969 -10.492 -11.302 1.00 56.62 212 ARG A N 1
ATOM 1697 C CA . ARG A 1 212 ? 28.415 -10.809 -12.680 1.00 56.62 212 ARG A CA 1
ATOM 1698 C C . ARG A 1 212 ? 27.304 -10.827 -13.730 1.00 56.62 212 ARG A C 1
ATOM 1700 O O . ARG A 1 212 ? 27.595 -10.604 -14.896 1.00 56.62 212 ARG A O 1
ATOM 1707 N N . ASN A 1 213 ? 26.049 -11.000 -13.315 1.00 69.75 213 ASN A N 1
ATOM 1708 C CA . ASN A 1 213 ? 24.893 -11.058 -14.213 1.00 69.75 213 ASN A CA 1
ATOM 1709 C C . ASN A 1 213 ? 23.846 -10.006 -13.827 1.00 69.75 213 ASN A C 1
ATOM 1711 O O . ASN A 1 213 ? 22.671 -10.332 -13.659 1.00 69.75 213 ASN A O 1
ATOM 1715 N N . ASP A 1 214 ? 24.259 -8.750 -13.633 1.00 78.19 214 ASP A N 1
ATOM 1716 C CA . ASP A 1 214 ? 23.277 -7.667 -13.596 1.00 78.19 214 ASP A CA 1
ATOM 1717 C C . ASP A 1 214 ? 22.639 -7.572 -14.980 1.00 78.19 214 ASP A C 1
ATOM 1719 O O . ASP A 1 214 ? 23.250 -7.143 -15.951 1.00 78.19 214 ASP A O 1
ATOM 1723 N N . VAL A 1 215 ? 21.403 -8.025 -15.090 1.00 78.31 215 VAL A N 1
ATOM 1724 C CA . VAL A 1 215 ? 20.698 -8.087 -16.371 1.00 78.31 215 VAL A CA 1
ATOM 1725 C C . VAL A 1 215 ? 20.283 -6.702 -16.865 1.00 78.31 215 VAL A C 1
ATOM 1727 O O . VAL A 1 215 ? 19.938 -6.542 -18.034 1.00 78.31 215 VAL A O 1
ATOM 1730 N N . TRP A 1 216 ? 20.358 -5.688 -16.001 1.00 86.62 216 TRP A N 1
ATOM 1731 C CA . TRP A 1 216 ? 20.218 -4.292 -16.396 1.00 86.62 216 TRP A CA 1
ATOM 1732 C C . TRP A 1 216 ? 21.529 -3.690 -16.913 1.00 86.62 216 TRP A C 1
ATOM 1734 O O . TRP A 1 216 ? 21.520 -2.565 -17.428 1.00 86.62 216 TRP A O 1
ATOM 1744 N N . HIS A 1 217 ? 22.645 -4.423 -16.817 1.00 82.56 217 HIS A N 1
ATOM 1745 C CA . HIS A 1 217 ? 23.920 -4.031 -17.402 1.00 82.56 217 HIS A CA 1
ATOM 1746 C C . HIS A 1 217 ? 23.772 -3.873 -18.919 1.00 82.56 217 HIS A C 1
ATOM 1748 O O . HIS A 1 217 ? 23.278 -4.760 -19.610 1.00 82.56 217 HIS A O 1
ATOM 1754 N N . GLY A 1 218 ? 24.156 -2.708 -19.439 1.00 79.31 218 GLY A N 1
ATOM 1755 C CA . GLY A 1 218 ? 23.980 -2.385 -20.858 1.00 79.31 218 GLY A CA 1
ATOM 1756 C C . GLY A 1 218 ? 22.547 -2.007 -21.272 1.00 79.31 218 GLY A C 1
ATOM 1757 O O . GLY A 1 218 ? 22.294 -1.801 -22.453 1.00 79.31 218 GLY A O 1
ATOM 1758 N N . ILE A 1 219 ? 21.601 -1.884 -20.338 1.00 83.88 219 ILE A N 1
ATOM 1759 C CA . ILE A 1 219 ? 20.279 -1.275 -20.598 1.00 83.88 219 ILE A CA 1
ATOM 1760 C C . ILE A 1 219 ? 20.205 0.090 -19.926 1.00 83.88 219 ILE A C 1
ATOM 1762 O O . ILE A 1 219 ? 19.776 1.064 -20.537 1.00 83.88 219 ILE A O 1
ATOM 1766 N N . PHE A 1 220 ? 20.652 0.149 -18.676 1.00 85.50 220 PHE A N 1
ATOM 1767 C CA . PHE A 1 220 ? 20.805 1.381 -17.922 1.00 85.50 220 PHE A CA 1
ATOM 1768 C C . PHE A 1 220 ? 22.281 1.596 -17.640 1.00 85.50 220 PHE A C 1
ATOM 1770 O O . PHE A 1 220 ? 22.991 0.650 -17.269 1.00 85.50 220 PHE A O 1
ATOM 1777 N N . HIS A 1 221 ? 22.733 2.844 -17.751 1.00 78.50 221 HIS A N 1
ATOM 1778 C CA . HIS A 1 221 ? 24.071 3.193 -17.301 1.00 78.50 221 HIS A CA 1
ATOM 1779 C C . HIS A 1 221 ? 24.250 2.715 -15.850 1.00 78.50 221 HIS A C 1
ATOM 1781 O O . HIS A 1 221 ? 23.312 2.836 -15.049 1.00 78.50 221 HIS A O 1
ATOM 1787 N N . PRO A 1 222 ? 25.388 2.073 -15.516 1.00 68.31 222 PRO A N 1
ATOM 1788 C CA . PRO A 1 222 ? 25.751 1.922 -14.118 1.00 68.31 222 PRO A CA 1
ATOM 1789 C C . PRO A 1 222 ? 25.669 3.310 -13.497 1.00 68.31 222 PRO A C 1
ATOM 1791 O O . PRO A 1 222 ? 26.025 4.298 -14.142 1.00 68.31 222 PRO A O 1
ATOM 1794 N N . GLU A 1 223 ? 25.111 3.392 -12.295 1.00 62.25 223 GLU A N 1
ATOM 1795 C CA . GLU A 1 223 ? 25.194 4.607 -11.499 1.00 62.25 223 GLU A CA 1
ATOM 1796 C C . GLU A 1 223 ? 26.685 4.815 -11.220 1.00 62.25 223 GLU A C 1
ATOM 1798 O O . GLU A 1 223 ? 27.225 4.316 -10.238 1.00 62.25 223 GLU A O 1
ATOM 1803 N N . ASN A 1 224 ? 27.396 5.437 -12.163 1.00 54.59 224 ASN A N 1
ATOM 1804 C CA . ASN A 1 224 ? 28.765 5.862 -11.963 1.00 54.59 224 ASN A CA 1
ATOM 1805 C C . ASN A 1 224 ? 28.711 6.739 -10.713 1.00 54.59 224 ASN A C 1
ATOM 1807 O O . ASN A 1 224 ? 27.872 7.645 -10.634 1.00 54.59 224 ASN A O 1
ATOM 1811 N N . GLY A 1 225 ? 29.537 6.407 -9.720 1.00 53.72 225 GLY A N 1
ATOM 1812 C CA . GLY A 1 225 ? 29.497 6.961 -8.363 1.00 53.72 225 GLY A CA 1
ATOM 1813 C C . GLY A 1 225 ? 29.531 8.491 -8.276 1.00 53.72 225 GLY A C 1
ATOM 1814 O O . GLY A 1 225 ? 29.260 9.040 -7.215 1.00 53.72 225 GLY A O 1
ATOM 1815 N N . ASP A 1 226 ? 29.758 9.188 -9.385 1.00 50.72 226 ASP A N 1
ATOM 1816 C CA . ASP A 1 226 ? 29.756 10.644 -9.485 1.00 50.72 226 ASP A CA 1
ATOM 1817 C C . ASP A 1 226 ? 28.348 11.265 -9.376 1.00 50.72 226 ASP A C 1
ATOM 1819 O O . ASP A 1 226 ? 28.216 12.433 -9.016 1.00 50.72 226 ASP A O 1
ATOM 1823 N N . SER A 1 227 ? 27.266 10.505 -9.616 1.00 49.69 227 SER A N 1
ATOM 1824 C CA . SER A 1 227 ? 25.892 11.022 -9.438 1.00 49.69 227 SER A CA 1
ATOM 1825 C C . SER A 1 227 ? 25.355 10.871 -8.005 1.00 49.69 227 SER A C 1
ATOM 1827 O O . SER A 1 227 ? 24.423 11.579 -7.618 1.00 49.69 227 SER A O 1
ATOM 1829 N N . ALA A 1 228 ? 25.975 10.017 -7.180 1.00 52.16 228 ALA A N 1
ATOM 1830 C CA . ALA A 1 228 ? 25.597 9.855 -5.774 1.00 52.16 228 ALA A CA 1
ATOM 1831 C C . ALA A 1 228 ? 25.849 11.138 -4.961 1.00 52.16 228 ALA A C 1
ATOM 1833 O O . ALA A 1 228 ? 25.091 11.445 -4.041 1.00 52.16 228 ALA A O 1
ATOM 1834 N N . HIS A 1 229 ? 26.845 11.941 -5.346 1.00 51.03 229 HIS A N 1
ATOM 1835 C CA . HIS A 1 229 ? 27.175 13.184 -4.647 1.00 51.03 229 HIS A CA 1
ATOM 1836 C C . HIS A 1 229 ? 26.105 14.282 -4.818 1.00 51.03 229 HIS A C 1
ATOM 1838 O O . HIS A 1 229 ? 25.982 15.164 -3.969 1.00 51.03 229 HIS A O 1
ATOM 1844 N N . LEU A 1 230 ? 25.284 14.222 -5.875 1.00 53.28 230 LEU A N 1
ATOM 1845 C CA . LEU A 1 230 ? 24.194 15.184 -6.094 1.00 53.28 230 LEU A CA 1
ATOM 1846 C C . LEU A 1 230 ? 22.876 14.741 -5.441 1.00 53.28 230 LEU A C 1
ATOM 1848 O O . LEU A 1 230 ? 22.102 15.583 -4.984 1.00 53.28 230 LEU A O 1
ATOM 1852 N N . THR A 1 231 ? 22.608 13.435 -5.347 1.00 53.62 231 THR A N 1
ATOM 1853 C CA . THR A 1 231 ? 21.392 12.927 -4.689 1.00 53.62 231 THR A CA 1
ATOM 1854 C C . THR A 1 231 ? 21.514 12.824 -3.174 1.00 53.62 231 THR A C 1
ATOM 1856 O O . THR A 1 231 ? 20.515 13.068 -2.498 1.00 53.62 231 THR A O 1
ATOM 1859 N N . LEU A 1 232 ? 22.707 12.541 -2.633 1.00 55.88 232 LEU A N 1
ATOM 1860 C CA . LEU A 1 232 ? 22.928 12.540 -1.181 1.00 55.88 232 LEU A CA 1
ATOM 1861 C C . LEU A 1 232 ? 22.626 13.916 -0.578 1.00 55.88 232 LEU A C 1
ATOM 1863 O O . LEU A 1 232 ? 21.928 13.989 0.427 1.00 55.88 232 LEU A O 1
ATOM 1867 N N . GLY A 1 233 ? 23.001 15.006 -1.257 1.00 68.44 233 GLY A N 1
ATOM 1868 C CA . GLY A 1 233 ? 22.636 16.355 -0.821 1.00 68.44 233 GLY A CA 1
ATOM 1869 C C . GLY A 1 233 ? 21.121 16.592 -0.793 1.00 68.44 233 GLY A C 1
ATOM 1870 O O . GLY A 1 233 ? 20.603 17.198 0.140 1.00 68.44 233 GLY A O 1
ATOM 1871 N N . ALA A 1 234 ? 20.369 16.081 -1.772 1.00 72.31 234 ALA A N 1
ATOM 1872 C CA . ALA A 1 234 ? 18.917 16.268 -1.818 1.00 72.31 234 ALA A CA 1
ATOM 1873 C C . ALA A 1 234 ? 18.171 15.440 -0.755 1.00 72.31 234 ALA A C 1
ATOM 1875 O O . ALA A 1 234 ? 17.208 15.931 -0.156 1.00 72.31 234 ALA A O 1
ATOM 1876 N N . GLU A 1 235 ? 18.595 14.197 -0.511 1.00 73.94 235 GLU A N 1
ATOM 1877 C CA . GLU A 1 235 ? 18.028 13.364 0.555 1.00 73.94 235 GLU A CA 1
ATOM 1878 C C . GLU A 1 235 ? 18.415 13.874 1.942 1.00 73.94 235 GLU A C 1
ATOM 1880 O O . GLU A 1 235 ? 17.558 13.927 2.821 1.00 73.94 235 GLU A O 1
ATOM 1885 N N . GLU A 1 236 ? 19.646 14.344 2.129 1.00 81.50 236 GLU A N 1
ATOM 1886 C CA . GLU A 1 236 ? 20.093 14.945 3.383 1.00 81.50 236 GLU A CA 1
ATOM 1887 C C . GLU A 1 236 ? 19.357 16.258 3.682 1.00 81.50 236 GLU A C 1
ATOM 1889 O O . GLU A 1 236 ? 18.903 16.469 4.809 1.00 81.50 236 GLU A O 1
ATOM 1894 N N . VAL A 1 237 ? 19.129 17.102 2.670 1.00 81.94 237 VAL A N 1
ATOM 1895 C CA . VAL A 1 237 ? 18.293 18.308 2.797 1.00 81.94 237 VAL A CA 1
ATOM 1896 C C . VAL A 1 237 ? 16.845 17.944 3.134 1.00 81.94 237 VAL A C 1
ATOM 1898 O O . VAL A 1 237 ? 16.231 18.600 3.980 1.00 81.94 237 VAL A O 1
ATOM 1901 N N . ARG A 1 238 ? 16.283 16.891 2.523 1.00 80.94 238 ARG A N 1
ATOM 1902 C CA . ARG A 1 238 ? 14.930 16.414 2.856 1.00 80.94 238 ARG A CA 1
ATOM 1903 C C . ARG A 1 238 ? 14.864 15.886 4.291 1.00 80.94 238 ARG A C 1
ATOM 1905 O O . ARG A 1 238 ? 13.965 16.281 5.028 1.00 80.94 238 ARG A O 1
ATOM 1912 N N . ALA A 1 239 ? 15.833 15.072 4.699 1.00 86.69 239 ALA A N 1
ATOM 1913 C CA . ALA A 1 239 ? 15.930 14.528 6.049 1.00 86.69 239 ALA A CA 1
ATOM 1914 C C . ALA A 1 239 ? 16.122 15.634 7.096 1.00 86.69 239 ALA A C 1
ATOM 1916 O O . ALA A 1 239 ? 15.531 15.576 8.172 1.00 86.69 239 ALA A O 1
ATOM 1917 N N . ARG A 1 240 ? 16.900 16.677 6.780 1.00 90.81 240 ARG A N 1
ATOM 1918 C CA . ARG A 1 240 ? 17.054 17.860 7.634 1.00 90.81 240 ARG A CA 1
ATOM 1919 C C . ARG A 1 240 ? 15.731 18.604 7.811 1.00 90.81 240 ARG A C 1
ATOM 1921 O O . ARG A 1 240 ? 15.345 18.851 8.947 1.00 90.81 240 ARG A O 1
ATOM 1928 N N . ARG A 1 241 ? 15.009 18.887 6.722 1.00 92.06 241 ARG A N 1
ATOM 1929 C CA . ARG A 1 241 ? 13.683 19.531 6.789 1.00 92.06 241 ARG A CA 1
ATOM 1930 C C . ARG A 1 241 ? 12.671 18.701 7.578 1.00 92.06 241 ARG A C 1
ATOM 1932 O O . ARG A 1 241 ? 11.840 19.252 8.290 1.00 92.06 241 ARG A O 1
ATOM 1939 N N . GLU A 1 242 ? 12.725 17.378 7.454 1.00 92.06 242 GLU A N 1
ATOM 1940 C CA . GLU A 1 242 ? 11.839 16.485 8.201 1.00 92.06 242 GLU A CA 1
ATOM 1941 C C . GLU A 1 242 ? 12.166 16.467 9.701 1.00 92.06 242 GLU A C 1
ATOM 1943 O O . GLU A 1 242 ? 11.245 16.537 10.516 1.00 92.06 242 GLU A O 1
ATOM 1948 N N . ARG A 1 243 ? 13.455 16.483 10.072 1.00 94.50 243 ARG A N 1
ATOM 1949 C CA . ARG A 1 243 ? 13.888 16.671 11.467 1.00 94.50 243 ARG A CA 1
ATOM 1950 C C . ARG A 1 243 ? 13.419 18.010 12.034 1.00 94.50 243 ARG A C 1
ATOM 1952 O O . ARG A 1 243 ? 12.800 18.015 13.091 1.00 94.50 243 ARG A O 1
ATOM 1959 N N . GLU A 1 244 ? 13.622 19.108 11.305 1.00 95.56 244 GLU A N 1
ATOM 1960 C CA . GLU A 1 244 ? 13.161 20.448 11.707 1.00 95.56 244 GLU A CA 1
ATOM 1961 C C . GLU A 1 244 ? 11.630 20.484 11.899 1.00 95.56 244 GLU A C 1
ATOM 1963 O O . GLU A 1 244 ? 11.127 21.072 12.856 1.00 95.56 244 GLU A O 1
ATOM 1968 N N . ARG A 1 245 ? 10.864 19.792 11.042 1.00 96.62 245 ARG A N 1
ATOM 1969 C CA . ARG A 1 245 ? 9.400 19.698 11.174 1.00 96.62 245 ARG A CA 1
ATOM 1970 C C . ARG A 1 245 ? 8.965 18.915 12.416 1.00 96.62 245 ARG A C 1
ATOM 1972 O O . ARG A 1 245 ? 7.984 19.293 13.057 1.00 96.62 245 ARG A O 1
ATOM 1979 N N . LEU A 1 246 ? 9.654 17.819 12.737 1.00 93.75 246 LEU A N 1
ATOM 1980 C CA . LEU A 1 246 ? 9.376 17.019 13.934 1.00 93.75 246 LEU A CA 1
ATOM 1981 C C . LEU A 1 246 ? 9.744 17.777 15.211 1.00 93.75 246 LEU A C 1
ATOM 1983 O O . LEU A 1 246 ? 8.956 17.791 16.154 1.00 93.75 246 LEU A O 1
ATOM 1987 N N . GLU A 1 247 ? 10.887 18.458 15.215 1.00 96.62 247 GLU A N 1
ATOM 1988 C CA . GLU A 1 247 ? 11.325 19.289 16.335 1.00 96.62 247 GLU A CA 1
ATOM 1989 C C . GLU A 1 247 ? 10.333 20.431 16.604 1.00 96.62 247 GLU A C 1
ATOM 1991 O O . GLU A 1 247 ? 9.878 20.592 17.737 1.00 96.62 247 GLU A O 1
ATOM 1996 N N . ALA A 1 248 ? 9.875 21.131 15.559 1.00 94.06 248 ALA A N 1
ATOM 1997 C CA . ALA A 1 248 ? 8.846 22.167 15.682 1.00 94.06 248 ALA A CA 1
ATOM 1998 C C . ALA A 1 248 ? 7.506 21.622 16.220 1.00 94.06 248 ALA A C 1
ATOM 2000 O O . ALA A 1 248 ? 6.824 22.281 17.013 1.00 94.06 248 ALA A O 1
ATOM 2001 N N . PHE A 1 249 ? 7.116 20.409 15.815 1.00 95.06 249 PHE A N 1
ATOM 2002 C CA . PHE A 1 249 ? 5.913 19.749 16.327 1.00 95.06 249 PHE A CA 1
ATOM 2003 C C . PHE A 1 249 ? 6.046 19.389 17.815 1.00 95.06 249 PHE A C 1
ATOM 2005 O O . PHE A 1 249 ? 5.136 19.655 18.607 1.00 95.06 249 PHE A O 1
ATOM 2012 N N . GLU A 1 250 ? 7.183 18.820 18.221 1.00 95.31 250 GLU A N 1
ATOM 2013 C CA . GLU A 1 250 ? 7.456 18.512 19.626 1.00 95.31 250 GLU A CA 1
ATOM 2014 C C . GLU A 1 250 ? 7.515 19.769 20.493 1.00 95.31 250 GLU A C 1
ATOM 2016 O O . GLU A 1 250 ? 6.966 19.778 21.599 1.00 95.31 250 GLU A O 1
ATOM 2021 N N . GLU A 1 251 ? 8.129 20.840 19.995 1.00 97.12 251 GLU A N 1
ATOM 2022 C CA . GLU A 1 251 ? 8.167 22.136 20.666 1.00 97.12 251 GLU A CA 1
ATOM 2023 C C . GLU A 1 251 ? 6.755 22.715 20.843 1.00 97.12 251 GLU A C 1
ATOM 2025 O O . GLU A 1 251 ? 6.398 23.176 21.932 1.00 97.12 251 GLU A O 1
ATOM 2030 N N . GLY A 1 252 ? 5.904 22.623 19.816 1.00 95.56 252 GLY A N 1
ATOM 2031 C CA . GLY A 1 252 ? 4.479 22.953 19.916 1.00 95.56 252 GLY A CA 1
ATOM 2032 C C . GLY A 1 252 ? 3.769 22.157 21.017 1.00 95.56 252 GLY A C 1
ATOM 2033 O O . GLY A 1 252 ? 3.062 22.735 21.846 1.00 95.56 252 GLY A O 1
ATOM 2034 N N . ARG A 1 253 ? 4.019 20.844 21.098 1.00 97.19 253 ARG A N 1
ATOM 2035 C CA . ARG A 1 253 ? 3.449 19.981 22.145 1.00 97.19 253 ARG A CA 1
ATOM 2036 C C . ARG A 1 253 ? 3.929 20.374 23.546 1.00 97.19 253 ARG A C 1
ATOM 2038 O O . ARG A 1 253 ? 3.120 20.423 24.473 1.00 97.19 253 ARG A O 1
ATOM 2045 N N . ARG A 1 254 ? 5.224 20.676 23.713 1.00 97.56 254 ARG A N 1
ATOM 2046 C CA . ARG A 1 254 ? 5.799 21.134 24.995 1.00 97.56 254 ARG A CA 1
ATOM 2047 C C . ARG A 1 254 ? 5.181 22.462 25.437 1.00 97.56 254 ARG A C 1
ATOM 2049 O O . ARG A 1 254 ? 4.797 22.577 26.601 1.00 97.56 254 ARG A O 1
ATOM 2056 N N . ARG A 1 255 ? 5.010 23.420 24.516 1.00 96.38 255 ARG A N 1
ATOM 2057 C CA . ARG A 1 255 ? 4.320 24.693 24.790 1.00 96.38 255 ARG A CA 1
ATOM 2058 C C . ARG A 1 255 ? 2.881 24.477 25.249 1.00 96.38 255 ARG A C 1
ATOM 2060 O O . ARG A 1 255 ? 2.508 25.008 26.288 1.00 96.38 255 ARG A O 1
ATOM 2067 N N . GLY A 1 256 ? 2.118 23.622 24.567 1.00 95.50 256 GLY A N 1
ATOM 2068 C CA . GLY A 1 256 ? 0.737 23.316 24.961 1.00 95.50 256 GLY A CA 1
ATOM 2069 C C . GLY A 1 256 ? 0.615 22.726 26.376 1.00 95.50 256 GLY A C 1
ATOM 2070 O O . GLY A 1 256 ? -0.283 23.098 27.136 1.00 95.50 256 GLY A O 1
ATOM 2071 N N . ILE A 1 257 ? 1.547 21.852 26.773 1.00 95.75 257 ILE A N 1
ATOM 2072 C CA . ILE A 1 257 ? 1.597 21.294 28.138 1.00 95.75 257 ILE A CA 1
ATOM 2073 C C . ILE A 1 257 ? 1.912 22.391 29.169 1.00 95.75 257 ILE A C 1
ATOM 2075 O O . ILE A 1 257 ? 1.234 22.481 30.194 1.00 95.75 257 ILE A O 1
ATOM 2079 N N . LEU A 1 258 ? 2.903 23.247 28.896 1.00 96.81 258 LEU A N 1
ATOM 2080 C CA . LEU A 1 258 ? 3.272 24.377 29.760 1.00 96.81 258 LEU A CA 1
ATOM 2081 C C . LEU A 1 258 ? 2.123 25.378 29.930 1.00 96.81 258 LEU A C 1
ATOM 2083 O O . LEU A 1 258 ? 1.823 25.773 31.055 1.00 96.81 258 LEU A O 1
ATOM 2087 N N . GLU A 1 259 ? 1.432 25.736 28.848 1.00 96.56 259 GLU A N 1
ATOM 2088 C CA . GLU A 1 259 ? 0.268 26.626 28.899 1.00 96.56 259 GLU A CA 1
ATOM 2089 C C . GLU A 1 259 ? -0.874 26.031 29.727 1.00 96.56 259 GLU A C 1
ATOM 2091 O O . GLU A 1 259 ? -1.491 26.729 30.537 1.00 96.56 259 GLU A O 1
ATOM 2096 N N . THR A 1 260 ? -1.140 24.731 29.566 1.00 94.81 260 THR A N 1
ATOM 2097 C CA . THR A 1 260 ? -2.168 24.020 30.341 1.00 94.81 260 THR A CA 1
ATOM 2098 C C . THR A 1 260 ? -1.824 24.023 31.830 1.00 94.81 260 THR A C 1
ATOM 2100 O O . THR A 1 260 ? -2.677 24.341 32.663 1.00 94.81 260 THR A O 1
ATOM 2103 N N . ARG A 1 261 ? -0.557 23.764 32.172 1.00 97.44 261 ARG A N 1
ATOM 2104 C CA . ARG A 1 261 ? -0.063 23.832 33.551 1.00 97.44 261 ARG A CA 1
ATOM 2105 C C . ARG A 1 261 ? -0.193 25.240 34.137 1.00 97.44 261 ARG A C 1
ATOM 2107 O O . ARG A 1 261 ? -0.743 25.388 35.222 1.00 97.44 261 ARG A O 1
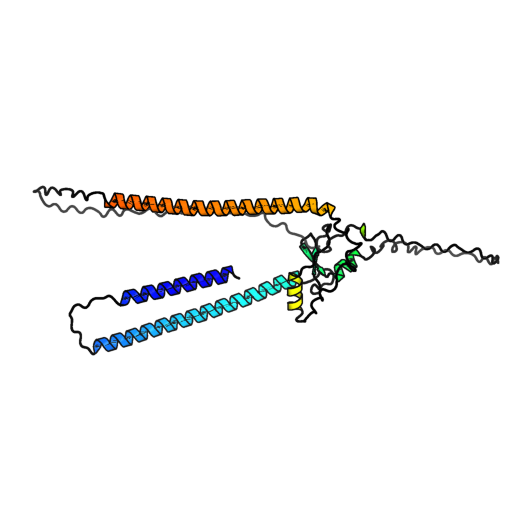ATOM 2114 N N . GLN A 1 262 ? 0.218 26.276 33.408 1.00 97.75 262 GLN A N 1
ATOM 2115 C CA . GLN A 1 262 ? 0.081 27.668 33.856 1.00 97.75 262 GLN A CA 1
ATOM 2116 C C . GLN A 1 262 ? -1.385 28.093 34.033 1.00 97.75 262 GLN A C 1
ATOM 2118 O O . GLN A 1 262 ? -1.701 28.899 34.909 1.00 97.75 262 GLN A O 1
ATOM 2123 N N . ARG A 1 263 ? -2.310 27.593 33.199 1.00 96.31 263 ARG A N 1
ATOM 2124 C CA . ARG A 1 263 ? -3.756 27.818 33.392 1.00 96.31 263 ARG A CA 1
ATOM 2125 C C . ARG A 1 263 ? -4.248 27.167 34.680 1.00 96.31 263 ARG A C 1
ATOM 2127 O O . ARG A 1 263 ? -4.978 27.811 35.430 1.00 96.31 263 ARG A O 1
ATOM 2134 N N . TRP A 1 264 ? -3.825 25.934 34.948 1.00 96.75 264 TRP A N 1
ATOM 2135 C CA . TRP A 1 264 ? -4.163 25.231 36.182 1.00 96.75 264 TRP A CA 1
ATOM 2136 C C . TRP A 1 264 ? -3.603 25.945 37.423 1.00 96.75 264 TRP A C 1
ATOM 2138 O O . TRP A 1 264 ? -4.356 26.205 38.356 1.00 96.75 264 TRP A O 1
ATOM 2148 N N . GLU A 1 265 ? -2.333 26.364 37.402 1.00 97.88 265 GLU A N 1
ATOM 2149 C CA . GLU A 1 265 ? -1.698 27.099 38.510 1.00 97.88 265 GLU A CA 1
ATOM 2150 C C . GLU A 1 265 ? -2.403 28.437 38.790 1.00 97.88 265 GLU A C 1
ATOM 2152 O O . GLU A 1 265 ? -2.663 28.768 39.948 1.00 97.88 265 GLU A O 1
ATOM 2157 N N . ARG A 1 266 ? -2.801 29.180 37.745 1.00 97.19 266 ARG A N 1
ATOM 2158 C CA . ARG A 1 266 ? -3.606 30.408 37.893 1.00 97.19 266 ARG A CA 1
ATOM 2159 C C . ARG A 1 266 ? -4.989 30.136 38.484 1.00 97.19 266 ARG A C 1
ATOM 2161 O O . ARG A 1 266 ? -5.432 30.884 39.354 1.00 97.19 266 ARG A O 1
ATOM 2168 N N . ALA A 1 267 ? -5.666 29.083 38.029 1.00 94.69 267 ALA A N 1
ATOM 2169 C CA . ALA A 1 267 ? -6.975 28.703 38.556 1.00 94.69 267 ALA A CA 1
ATOM 2170 C C . ALA A 1 267 ? -6.894 28.285 40.033 1.00 94.69 267 ALA A C 1
ATOM 2172 O O . ALA A 1 267 ? -7.766 28.638 40.825 1.00 94.69 267 ALA A O 1
ATOM 2173 N N . GLU A 1 268 ? -5.837 27.572 40.417 1.00 97.31 268 GLU A N 1
ATOM 2174 C CA . GLU A 1 268 ? -5.610 27.147 41.798 1.00 97.31 268 GLU A CA 1
ATOM 2175 C C . GLU A 1 268 ? -5.229 28.328 42.705 1.00 97.31 268 GLU A C 1
ATOM 2177 O O . GLU A 1 268 ? -5.753 28.454 43.812 1.00 97.31 268 GLU A O 1
ATOM 2182 N N . ALA A 1 269 ? -4.395 29.257 42.225 1.00 96.44 269 ALA A N 1
ATOM 2183 C CA . ALA A 1 269 ? -4.106 30.503 42.935 1.00 96.44 269 ALA A CA 1
ATOM 2184 C C . ALA A 1 269 ? -5.385 31.323 43.178 1.00 96.44 269 ALA A C 1
ATOM 2186 O O . ALA A 1 269 ? -5.624 31.768 44.300 1.00 96.44 269 ALA A O 1
ATOM 2187 N N . ALA A 1 270 ? -6.252 31.448 42.166 1.00 96.12 270 ALA A N 1
ATOM 2188 C CA . ALA A 1 270 ? -7.540 32.125 42.303 1.00 96.12 270 ALA A CA 1
ATOM 2189 C C . ALA A 1 270 ? -8.450 31.443 43.341 1.00 96.12 270 ALA A C 1
ATOM 2191 O O . ALA A 1 270 ? -9.069 32.134 44.153 1.00 96.12 270 ALA A O 1
ATOM 2192 N N . ARG A 1 271 ? -8.492 30.101 43.373 1.00 95.75 271 ARG A N 1
ATOM 2193 C CA . ARG A 1 271 ? -9.214 29.345 44.413 1.00 95.75 271 ARG A CA 1
ATOM 2194 C C . ARG A 1 271 ? -8.670 29.631 45.811 1.00 95.75 271 ARG A C 1
ATOM 2196 O O . ARG A 1 271 ? -9.458 29.887 46.719 1.00 95.75 271 ARG A O 1
ATOM 2203 N N . ARG A 1 272 ? -7.345 29.653 45.987 1.00 95.88 272 ARG A N 1
ATOM 2204 C CA . ARG A 1 272 ? -6.717 29.992 47.278 1.00 95.88 272 ARG A CA 1
ATOM 2205 C C . ARG A 1 272 ? -7.065 31.408 47.725 1.00 95.88 272 ARG A C 1
ATOM 2207 O O . ARG A 1 272 ? -7.433 31.600 48.878 1.00 95.88 272 ARG A O 1
ATOM 2214 N N . THR A 1 273 ? -7.016 32.388 46.822 1.00 95.31 273 THR A N 1
ATOM 2215 C CA . THR A 1 273 ? -7.418 33.770 47.131 1.00 95.31 273 THR A CA 1
ATOM 2216 C C . THR A 1 273 ? -8.904 33.874 47.478 1.00 95.31 273 THR A C 1
ATOM 2218 O O . THR A 1 273 ? -9.261 34.624 48.382 1.00 95.31 273 THR A O 1
ATOM 2221 N N . ALA A 1 274 ? -9.773 33.113 46.805 1.00 92.12 274 ALA A N 1
ATOM 2222 C CA . ALA A 1 274 ? -11.202 33.080 47.111 1.00 92.12 274 ALA A CA 1
ATOM 2223 C C . ALA A 1 274 ? -11.483 32.489 48.503 1.00 92.12 274 ALA A C 1
ATOM 2225 O O . ALA A 1 274 ? -12.294 33.047 49.234 1.00 92.12 274 ALA A O 1
ATOM 2226 N N . MET A 1 275 ? -10.777 31.422 48.888 1.00 91.62 275 MET A N 1
ATOM 2227 C CA . MET A 1 275 ? -10.895 30.809 50.220 1.00 91.62 275 MET A CA 1
ATOM 2228 C C . MET A 1 275 ? -10.276 31.667 51.332 1.00 91.62 275 MET A C 1
ATOM 2230 O O . MET A 1 275 ? -10.750 31.643 52.462 1.00 91.62 275 MET A O 1
ATOM 2234 N N . ALA A 1 276 ? -9.228 32.437 51.025 1.00 90.25 276 ALA A N 1
ATOM 2235 C CA . ALA A 1 276 ? -8.576 33.332 51.980 1.00 90.25 276 ALA A CA 1
ATOM 2236 C C . ALA A 1 276 ? -9.347 34.638 52.220 1.00 90.25 276 ALA A C 1
ATOM 2238 O O . ALA A 1 276 ? -8.984 35.397 53.121 1.00 90.25 276 ALA A O 1
ATOM 2239 N N . ARG A 1 277 ? -10.392 34.933 51.430 1.00 85.25 277 ARG A N 1
ATOM 2240 C CA . ARG A 1 277 ? -11.266 36.065 51.733 1.00 85.25 277 ARG A CA 1
ATOM 2241 C C . ARG A 1 277 ? -11.961 35.765 53.059 1.00 85.25 277 ARG A C 1
ATOM 2243 O O . ARG A 1 277 ? -12.722 34.799 53.112 1.00 85.25 277 ARG A O 1
ATOM 2250 N N . PRO A 1 278 ? -11.718 36.565 54.116 1.00 80.19 278 PRO A N 1
ATOM 2251 C CA . PRO A 1 278 ? -12.460 36.400 55.349 1.00 80.19 278 PRO A CA 1
ATOM 2252 C C . PRO A 1 278 ? -13.932 36.489 54.979 1.00 80.19 278 PRO A C 1
ATOM 2254 O O . PRO A 1 278 ? -14.329 37.398 54.242 1.00 80.19 278 PRO A O 1
ATOM 2257 N N . ILE A 1 279 ? -14.716 35.515 55.441 1.00 76.00 279 ILE A N 1
ATOM 2258 C CA . ILE A 1 279 ? -16.168 35.604 55.412 1.00 76.00 279 ILE A CA 1
ATOM 2259 C C . ILE A 1 279 ? -16.457 36.883 56.182 1.00 76.00 279 ILE A C 1
ATOM 2261 O O . ILE A 1 279 ? -16.398 36.899 57.411 1.00 76.00 279 ILE A O 1
ATOM 2265 N N . GLN A 1 280 ? -16.664 37.987 55.462 1.00 72.50 280 GLN A N 1
ATOM 2266 C CA . GLN A 1 280 ? -17.249 39.164 56.055 1.00 72.50 280 GLN A CA 1
ATOM 2267 C C . GLN A 1 280 ? -18.623 38.678 56.462 1.00 72.50 280 GLN A C 1
ATOM 2269 O O . GLN A 1 280 ? -19.527 38.547 55.636 1.00 72.50 280 GLN A O 1
ATOM 2274 N N . MET A 1 281 ? -18.732 38.309 57.736 1.00 56.00 281 MET A N 1
ATOM 2275 C CA . MET A 1 281 ? -19.993 38.285 58.431 1.00 56.00 281 MET A CA 1
ATOM 2276 C C . MET A 1 281 ? -20.498 39.704 58.264 1.00 56.00 281 MET A C 1
ATOM 2278 O O . MET A 1 281 ? -20.108 40.603 59.005 1.00 56.00 281 MET A O 1
ATOM 2282 N N . HIS A 1 282 ? -21.274 39.930 57.205 1.00 62.81 282 HIS A N 1
ATOM 2283 C CA . HIS A 1 282 ? -22.168 41.057 57.164 1.00 62.81 282 HIS A CA 1
ATOM 2284 C C . HIS A 1 282 ? -22.907 40.944 58.481 1.00 62.81 282 HIS A C 1
ATOM 2286 O O . HIS A 1 282 ? -23.656 39.986 58.685 1.00 62.81 282 HIS A O 1
ATOM 2292 N N . GLU A 1 283 ? -22.598 41.854 59.403 1.00 58.44 283 GLU A N 1
ATOM 2293 C CA . GLU A 1 283 ? -23.443 42.118 60.542 1.00 58.44 283 GLU A CA 1
ATOM 2294 C C . GLU A 1 283 ? -24.818 42.341 59.931 1.00 58.44 283 GLU A C 1
ATOM 2296 O O . GLU A 1 283 ? -25.120 43.400 59.372 1.00 58.44 283 GLU A O 1
ATOM 2301 N N . LEU A 1 284 ? -25.631 41.286 59.955 1.00 61.69 284 LEU A N 1
ATOM 2302 C CA . LEU A 1 284 ? -27.063 41.385 59.867 1.00 61.69 284 LEU A CA 1
ATOM 2303 C C . LEU A 1 284 ? -27.405 42.242 61.074 1.00 61.69 284 LEU A C 1
ATOM 2305 O O . LEU A 1 284 ? -27.626 41.735 62.172 1.00 61.69 284 LEU A O 1
ATOM 2309 N N . ARG A 1 285 ? -27.346 43.566 60.888 1.00 56.91 285 ARG A N 1
ATOM 2310 C CA . ARG A 1 285 ? -27.988 44.517 61.770 1.00 56.91 285 ARG A CA 1
ATOM 2311 C C . ARG A 1 285 ? -29.435 44.065 61.779 1.00 56.91 285 ARG A C 1
ATOM 2313 O O . ARG A 1 285 ? -30.190 44.354 60.853 1.00 56.91 285 ARG A O 1
ATOM 2320 N N . PHE A 1 286 ? -29.783 43.302 62.809 1.00 55.19 286 PHE A N 1
ATOM 2321 C CA . PHE A 1 286 ? -31.143 43.073 63.247 1.00 55.19 286 PHE A CA 1
ATOM 2322 C C . PHE A 1 286 ? -31.686 44.443 63.656 1.00 55.19 286 PHE A C 1
ATOM 2324 O O . PHE A 1 286 ? -31.723 44.809 64.828 1.00 55.19 286 PHE A O 1
ATOM 2331 N N . GLY A 1 287 ? -32.041 45.241 62.650 1.00 51.50 287 GLY A N 1
ATOM 2332 C CA . GLY A 1 287 ? -32.903 46.390 62.807 1.00 51.50 287 GLY A CA 1
ATOM 2333 C C . GLY A 1 287 ? -34.243 45.851 63.268 1.00 51.50 287 GLY A C 1
ATOM 2334 O O . GLY A 1 287 ? -34.996 45.266 62.490 1.00 51.50 287 GLY A O 1
ATOM 2335 N N . GLN A 1 288 ? -34.495 45.990 64.563 1.00 59.53 288 GLN A N 1
ATOM 2336 C CA . GLN A 1 288 ? -35.822 45.847 65.125 1.00 59.53 288 GLN A CA 1
ATOM 2337 C C . GLN A 1 288 ? -36.789 46.782 64.385 1.00 59.53 288 GLN A C 1
ATOM 2339 O O . GLN A 1 288 ? -36.439 47.905 64.025 1.00 59.53 288 GLN A O 1
ATOM 2344 N N . SER A 1 289 ? -38.028 46.308 64.248 1.00 55.59 289 SER A N 1
ATOM 2345 C CA . SER A 1 289 ? -39.245 47.042 63.875 1.00 55.59 289 SER A CA 1
ATOM 2346 C C . SER A 1 289 ? -39.392 47.502 62.412 1.00 55.59 289 SER A C 1
ATOM 2348 O O . SER A 1 289 ? -38.887 48.536 61.996 1.00 55.59 289 SER A O 1
ATOM 2350 N N . ASN A 1 290 ? -40.220 46.797 61.633 1.00 50.59 290 ASN A N 1
ATOM 2351 C CA . ASN A 1 290 ? -41.646 47.138 61.507 1.00 50.59 290 ASN A CA 1
ATOM 2352 C C . ASN A 1 290 ? -42.352 46.300 60.423 1.00 50.59 290 ASN A C 1
ATOM 2354 O O . ASN A 1 290 ? -41.945 46.263 59.269 1.00 50.59 290 ASN A O 1
ATOM 2358 N N . LEU A 1 291 ? -43.466 45.693 60.839 1.00 53.09 291 LEU A N 1
ATOM 2359 C CA . LEU A 1 291 ? -44.690 45.457 60.068 1.00 53.09 291 LEU A CA 1
ATOM 2360 C C . LEU A 1 291 ? -44.573 44.735 58.712 1.00 53.09 291 LEU A C 1
ATOM 2362 O O . LEU A 1 291 ? -44.485 45.324 57.639 1.00 53.09 291 LEU A O 1
ATOM 2366 N N . PHE A 1 292 ? -44.735 43.416 58.810 1.00 53.53 292 PHE A N 1
ATOM 2367 C CA . PHE A 1 292 ? -45.631 42.587 57.998 1.00 53.53 292 PHE A CA 1
ATOM 2368 C C . PHE A 1 292 ? -46.406 43.326 56.881 1.00 53.53 292 PHE A C 1
ATOM 2370 O O . PHE A 1 292 ? -47.449 43.940 57.112 1.00 53.53 292 PHE A O 1
ATOM 2377 N N . ARG A 1 293 ? -45.958 43.164 55.632 1.00 53.94 293 ARG A N 1
ATOM 2378 C CA . ARG A 1 293 ? -46.840 43.157 54.457 1.00 53.94 293 ARG A CA 1
ATOM 2379 C C . ARG A 1 293 ? -46.393 42.052 53.498 1.00 53.94 293 ARG A C 1
ATOM 2381 O O . ARG A 1 293 ? -45.284 42.136 52.974 1.00 53.94 293 ARG A O 1
ATOM 2388 N N . PRO A 1 294 ? -47.236 41.043 53.222 1.00 54.38 294 PRO A N 1
ATOM 2389 C CA . PRO A 1 294 ? -46.953 40.069 52.184 1.00 54.38 294 PRO A CA 1
ATOM 2390 C C . PRO A 1 294 ? -47.203 40.744 50.834 1.00 54.38 294 PRO A C 1
ATOM 2392 O O . PRO A 1 294 ? -48.344 40.962 50.429 1.00 54.38 294 PRO A O 1
ATOM 2395 N N . ARG A 1 295 ? -46.135 41.127 50.134 1.00 49.12 295 ARG A N 1
ATOM 2396 C CA . ARG A 1 295 ? -46.207 41.398 48.697 1.00 49.12 295 ARG A CA 1
ATOM 2397 C C . ARG A 1 295 ? -45.618 40.202 47.971 1.00 49.12 295 ARG A C 1
ATOM 2399 O O . ARG A 1 295 ? -44.428 39.931 48.076 1.00 49.12 295 ARG A O 1
ATOM 2406 N N . HIS A 1 296 ? -46.487 39.503 47.251 1.00 54.84 296 HIS A N 1
ATOM 2407 C CA . HIS A 1 296 ? -46.126 38.536 46.228 1.00 54.84 296 HIS A CA 1
ATOM 2408 C C . HIS A 1 296 ? -45.121 39.180 45.265 1.00 54.84 296 HIS A C 1
ATOM 2410 O O . HIS A 1 296 ? -45.483 40.053 44.476 1.00 54.84 296 HIS A O 1
ATOM 2416 N N . ALA A 1 297 ? -43.853 38.786 45.363 1.00 48.59 297 ALA A N 1
ATOM 2417 C CA . ALA A 1 297 ? -42.860 39.091 44.348 1.00 48.59 297 ALA A CA 1
ATOM 2418 C C . ALA A 1 297 ? -42.999 38.044 43.229 1.00 48.59 297 ALA A C 1
ATOM 2420 O O . ALA A 1 297 ? -43.015 36.846 43.527 1.00 48.59 297 ALA A O 1
ATOM 2421 N N . PRO A 1 298 ? -43.142 38.456 41.961 1.00 56.53 298 PRO A N 1
ATOM 2422 C CA . PRO A 1 298 ? -43.216 37.521 40.852 1.00 56.53 298 PRO A CA 1
ATOM 2423 C C . PRO A 1 298 ? -41.869 36.812 40.676 1.00 56.53 298 PRO A C 1
ATOM 2425 O O . PRO A 1 298 ? -40.811 37.440 40.709 1.00 56.53 298 PRO A O 1
ATOM 2428 N N . LEU A 1 299 ? -41.929 35.495 40.476 1.00 53.03 299 LEU A N 1
ATOM 2429 C CA . LEU A 1 299 ? -40.836 34.675 39.959 1.00 53.03 299 LEU A CA 1
ATOM 2430 C C . LEU A 1 299 ? -40.312 35.305 38.660 1.00 53.03 299 LEU A C 1
ATOM 2432 O O . LEU A 1 299 ? -40.912 35.148 37.598 1.00 53.03 299 LEU A O 1
ATOM 2436 N N . VAL A 1 300 ? -39.191 36.023 38.736 1.00 53.72 300 VAL A N 1
ATOM 2437 C CA . VAL A 1 300 ? -38.434 36.416 37.547 1.00 53.72 300 VAL A CA 1
ATOM 2438 C C . VAL A 1 300 ? -37.647 35.188 37.111 1.00 53.72 300 VAL A C 1
ATOM 2440 O O . VAL A 1 300 ? -36.571 34.889 37.626 1.00 53.72 300 VAL A O 1
ATOM 2443 N N . VAL A 1 301 ? -38.231 34.442 36.177 1.00 57.50 301 VAL A N 1
ATOM 2444 C CA . VAL A 1 301 ? -37.534 33.416 35.406 1.00 57.50 301 VAL A CA 1
ATOM 2445 C C . VAL A 1 301 ? -36.507 34.143 34.543 1.00 57.50 301 VAL A C 1
ATOM 2447 O O . VAL A 1 301 ? -36.852 34.768 33.542 1.00 57.50 301 VAL A O 1
ATOM 2450 N N . VAL A 1 302 ? -35.240 34.108 34.951 1.00 54.88 302 VAL A N 1
ATOM 2451 C CA . VAL A 1 302 ? -34.135 34.546 34.096 1.00 54.88 302 VAL A CA 1
ATOM 2452 C C . VAL A 1 302 ? -34.019 33.516 32.978 1.00 54.88 302 VAL A C 1
ATOM 2454 O O . VAL A 1 302 ? -33.472 32.431 33.167 1.00 54.88 302 VAL A O 1
ATOM 2457 N N . ALA A 1 303 ? -34.610 33.832 31.827 1.00 52.53 303 ALA A N 1
ATOM 2458 C CA . ALA A 1 303 ? -34.451 33.053 30.613 1.00 52.53 303 ALA A CA 1
ATOM 2459 C C . ALA A 1 303 ? -32.966 33.057 30.228 1.00 52.53 303 ALA A C 1
ATOM 2461 O O . ALA A 1 303 ? -32.409 34.087 29.849 1.00 52.53 303 ALA A O 1
ATOM 2462 N N . VAL A 1 304 ? -32.322 31.898 30.359 1.00 64.06 304 VAL A N 1
ATOM 2463 C CA . VAL A 1 304 ? -30.994 31.658 29.800 1.00 64.06 304 VAL A CA 1
ATOM 2464 C C . VAL A 1 304 ? -31.149 31.702 28.276 1.00 64.06 304 VAL A C 1
ATOM 2466 O O . VAL A 1 304 ? -31.911 30.893 27.739 1.00 64.06 304 VAL A O 1
ATOM 2469 N N . PRO A 1 305 ? -30.502 32.641 27.561 1.00 63.22 305 PRO A N 1
ATOM 2470 C CA . PRO A 1 305 ? -30.597 32.683 26.111 1.00 63.22 305 PRO A CA 1
ATOM 2471 C C . PRO A 1 305 ? -30.004 31.391 25.526 1.00 63.22 305 PRO A C 1
ATOM 2473 O O . PRO A 1 305 ? -28.949 30.943 25.990 1.00 63.22 305 PRO A O 1
ATOM 2476 N N . PRO A 1 306 ? -30.655 30.770 24.527 1.00 61.09 306 PRO A N 1
ATOM 2477 C CA . PRO A 1 306 ? -30.097 29.609 23.852 1.00 61.09 306 PRO A CA 1
ATOM 2478 C C . PRO A 1 306 ? -28.755 29.997 23.229 1.00 61.09 306 PRO A C 1
ATOM 2480 O O . PRO A 1 306 ? -28.639 31.029 22.567 1.00 61.09 306 PRO A O 1
ATOM 2483 N N . ALA A 1 307 ? -27.736 29.175 23.481 1.00 56.69 307 ALA A N 1
ATOM 2484 C CA . ALA A 1 307 ? -26.409 29.339 22.914 1.00 56.69 307 ALA A CA 1
ATOM 2485 C C . ALA A 1 307 ? -26.527 29.491 21.391 1.00 56.69 307 ALA A C 1
ATOM 2487 O O . ALA A 1 307 ? -26.993 28.579 20.707 1.00 56.69 307 ALA A O 1
ATOM 2488 N N . ALA A 1 308 ? -26.142 30.662 20.879 1.00 55.75 308 ALA A N 1
ATOM 2489 C CA . ALA A 1 308 ? -26.100 30.933 19.454 1.00 55.75 308 ALA A CA 1
ATOM 2490 C C . ALA A 1 308 ? -25.217 29.873 18.785 1.00 55.75 308 ALA A C 1
ATOM 2492 O O . ALA A 1 308 ? -24.014 29.802 19.041 1.00 55.75 308 ALA A O 1
ATOM 2493 N N . ALA A 1 309 ? -25.840 29.018 17.973 1.00 58.16 309 ALA A N 1
ATOM 2494 C CA . ALA A 1 309 ? -25.143 28.038 17.163 1.00 58.16 309 ALA A CA 1
ATOM 2495 C C . ALA A 1 309 ? -24.145 28.783 16.271 1.00 58.16 309 ALA A C 1
ATOM 2497 O O . ALA A 1 309 ? -24.530 29.621 15.455 1.00 58.16 309 ALA A O 1
ATOM 2498 N N . ALA A 1 310 ? -22.857 28.511 16.471 1.00 65.50 310 ALA A N 1
ATOM 2499 C CA . ALA A 1 310 ? -21.814 29.039 15.612 1.00 65.50 310 ALA A CA 1
ATOM 2500 C C . ALA A 1 310 ? -22.087 28.594 14.161 1.00 65.50 310 ALA A C 1
ATOM 2502 O O . ALA A 1 310 ? -22.434 27.428 13.946 1.00 65.50 310 ALA A O 1
ATOM 2503 N N . PRO A 1 311 ? -21.957 29.492 13.170 1.00 67.44 311 PRO A N 1
ATOM 2504 C CA . PRO A 1 311 ? -22.183 29.148 11.775 1.00 67.44 311 PRO A CA 1
ATOM 2505 C C . PRO A 1 311 ? -21.210 28.046 11.349 1.00 67.44 311 PRO A C 1
ATOM 2507 O O . PRO A 1 311 ? -19.995 28.165 11.511 1.00 67.44 311 PRO A O 1
ATOM 2510 N N . ILE A 1 312 ? -21.772 26.960 10.818 1.00 67.44 312 ILE A N 1
ATOM 2511 C CA . ILE A 1 312 ? -21.022 25.854 10.226 1.00 67.44 312 ILE A CA 1
ATOM 2512 C C . ILE A 1 312 ? -20.230 26.428 9.040 1.00 67.44 312 ILE A C 1
ATOM 2514 O O . ILE A 1 312 ? -20.837 27.059 8.170 1.00 67.44 312 ILE A O 1
ATOM 2518 N N . PRO A 1 313 ? -18.897 26.255 8.986 1.00 67.19 313 PRO A N 1
ATOM 2519 C CA . PRO A 1 313 ? -18.106 26.728 7.860 1.00 67.19 313 PRO A CA 1
ATOM 2520 C C . PRO A 1 313 ? -18.565 26.017 6.584 1.00 67.19 313 PRO A C 1
ATOM 2522 O O . PRO A 1 313 ? -18.548 24.789 6.505 1.00 67.19 313 PRO A O 1
ATOM 2525 N N . GLN A 1 314 ? -19.000 26.805 5.599 1.00 67.62 314 GLN A N 1
ATOM 2526 C CA . GLN A 1 314 ? -19.356 26.306 4.276 1.00 67.62 314 GLN A CA 1
ATOM 2527 C C . GLN A 1 314 ? -18.109 25.696 3.632 1.00 67.62 314 GLN A C 1
ATOM 2529 O O . GLN A 1 314 ? -17.088 26.364 3.463 1.00 67.62 314 GLN A O 1
ATOM 2534 N N . ILE A 1 315 ? -18.188 24.404 3.321 1.00 67.44 315 ILE A N 1
ATOM 2535 C CA . ILE A 1 315 ? -17.172 23.699 2.548 1.00 67.44 315 ILE A CA 1
ATOM 2536 C C . ILE A 1 315 ? -17.350 24.160 1.095 1.00 67.44 315 ILE A C 1
ATOM 2538 O O . ILE A 1 315 ? -18.460 24.035 0.582 1.00 67.44 315 ILE A O 1
ATOM 2542 N N . PRO A 1 316 ? -16.320 24.720 0.439 1.00 71.38 316 PRO A N 1
ATOM 2543 C CA . PRO A 1 316 ? -16.430 25.125 -0.954 1.00 71.38 316 PRO A CA 1
ATOM 2544 C C . PRO A 1 316 ? -16.672 23.896 -1.833 1.00 71.38 316 PRO A C 1
ATOM 2546 O O . PRO A 1 316 ? -15.931 22.912 -1.748 1.00 71.38 316 PRO A O 1
ATOM 2549 N N . ASP A 1 317 ? -17.706 23.976 -2.668 1.00 63.91 317 ASP A N 1
ATOM 2550 C CA . ASP A 1 317 ? -18.028 22.969 -3.671 1.00 63.91 317 ASP A CA 1
ATOM 2551 C C . ASP A 1 317 ? -16.810 22.734 -4.575 1.00 63.91 317 ASP A C 1
ATOM 2553 O O . ASP A 1 317 ? -16.283 23.647 -5.217 1.00 63.91 317 ASP A O 1
ATOM 2557 N N . GLY A 1 318 ? -16.317 21.495 -4.569 1.00 67.38 318 GLY A N 1
ATOM 2558 C CA . GLY A 1 318 ? -15.223 21.069 -5.433 1.00 67.38 318 GLY A CA 1
ATOM 2559 C C . GLY A 1 318 ? -15.629 21.125 -6.912 1.00 67.38 318 GLY A C 1
ATOM 2560 O O . GLY A 1 318 ? -16.811 20.985 -7.230 1.00 67.38 318 GLY A O 1
ATOM 2561 N N . PRO A 1 319 ? -14.668 21.321 -7.833 1.00 67.19 319 PRO A N 1
ATOM 2562 C CA . PRO A 1 319 ? -14.961 21.465 -9.253 1.00 67.19 319 PRO A CA 1
ATOM 2563 C C . PRO A 1 319 ? -15.647 20.210 -9.801 1.00 67.19 319 PRO A C 1
ATOM 2565 O O . PRO A 1 319 ? -15.150 19.093 -9.642 1.00 67.19 319 PRO A O 1
ATOM 2568 N N . ALA A 1 320 ? -16.794 20.435 -10.446 1.00 54.25 320 ALA A N 1
ATOM 2569 C CA . ALA A 1 320 ? -17.580 19.430 -11.143 1.00 54.25 320 ALA A CA 1
ATOM 2570 C C . ALA A 1 320 ? -16.701 18.618 -12.106 1.00 54.25 320 ALA A C 1
ATOM 2572 O O . ALA A 1 320 ? -15.876 19.171 -12.840 1.00 54.25 320 ALA A O 1
ATOM 2573 N N . GLY A 1 321 ? -16.873 17.297 -12.051 1.00 53.66 321 GLY A N 1
ATOM 2574 C CA . GLY A 1 321 ? -16.127 16.331 -12.843 1.00 53.66 321 GLY A CA 1
ATOM 2575 C C . GLY A 1 321 ? -16.223 16.624 -14.336 1.00 53.66 321 GLY A C 1
ATOM 2576 O O . GLY A 1 321 ? -17.298 16.877 -14.869 1.00 53.66 321 GLY A O 1
ATOM 2577 N N . GLN A 1 322 ? -15.070 16.587 -14.998 1.00 56.09 322 GLN A N 1
ATOM 2578 C CA . GLN A 1 322 ? -14.994 16.528 -16.447 1.00 56.09 322 GLN A CA 1
ATOM 2579 C C . GLN A 1 322 ? -15.279 15.091 -16.879 1.00 56.09 322 GLN A C 1
ATOM 2581 O O . GLN A 1 322 ? -14.543 14.169 -16.519 1.00 56.09 322 GLN A O 1
ATOM 2586 N N . ASP A 1 323 ? -16.359 14.932 -17.637 1.00 54.72 323 ASP A N 1
ATOM 2587 C CA . ASP A 1 323 ? -16.729 13.709 -18.333 1.00 54.72 323 ASP A CA 1
ATOM 2588 C C . ASP A 1 323 ? -15.611 13.291 -19.296 1.00 54.72 323 ASP A C 1
ATOM 2590 O O . ASP A 1 323 ? -15.286 13.991 -20.258 1.00 54.72 323 ASP A O 1
ATOM 2594 N N . LEU A 1 324 ? -15.011 12.130 -19.036 1.00 55.66 324 LEU A N 1
ATOM 2595 C CA . LEU A 1 324 ? -14.150 11.448 -19.993 1.00 55.66 324 LEU A CA 1
ATOM 2596 C C . LEU A 1 324 ? -15.031 10.581 -20.893 1.00 55.66 324 LEU A C 1
ATOM 2598 O O . LEU A 1 324 ? -15.616 9.594 -20.447 1.00 55.66 324 LEU A O 1
ATOM 2602 N N . ALA A 1 325 ? -15.112 10.965 -22.165 1.00 51.88 325 ALA A N 1
ATOM 2603 C CA . ALA A 1 325 ? -15.726 10.167 -23.216 1.00 51.88 325 ALA A CA 1
ATOM 2604 C C . ALA A 1 325 ? -14.957 8.842 -23.428 1.00 51.88 325 ALA A C 1
ATOM 2606 O O . ALA A 1 325 ? -13.724 8.835 -23.344 1.00 51.88 325 ALA A O 1
ATOM 2607 N N . PRO A 1 326 ? -15.652 7.728 -23.719 1.00 65.44 326 PRO A N 1
ATOM 2608 C CA . PRO A 1 326 ? -15.009 6.463 -24.052 1.00 65.44 326 PRO A CA 1
ATOM 2609 C C . PRO A 1 326 ? -14.413 6.504 -25.470 1.00 65.44 326 PRO A C 1
ATOM 2611 O O . PRO A 1 326 ? -15.043 7.023 -26.393 1.00 65.44 326 PRO A O 1
ATOM 2614 N N . MET A 1 327 ? -13.205 5.948 -25.620 1.00 50.59 327 MET A N 1
ATOM 2615 C CA . MET A 1 327 ? -12.605 5.578 -26.911 1.00 50.59 327 MET A CA 1
ATOM 2616 C C . MET A 1 327 ? -12.843 4.107 -27.217 1.00 50.59 327 MET A C 1
ATOM 2618 O O . MET A 1 327 ? -12.814 3.309 -26.249 1.00 50.59 327 MET A O 1
#

Sequence (327 aa):
MLSALNSVKRNSSAIIEEIDDKQTEFTTTEHSGVCMPRKRRRVDEINLQEKRKQVLKERLMKLQEINVCINKEAEHNNTRCEELMAGNAICMICREIIQNPQSMSCGHNACYSCLRKLWTHPPVQEDSADLIDTDAESDLDDHEGARDESEVGEPAHRRRHRFTSAVNRKKHCPYCKKLIIRRPVPNYRLREVGETLIGSDISRPTKAHRCRNDVWHGIFHPENGDSAHLTLGAEEVRARRERERLEAFEEGRRRGILETRQRWERAEAARRTAMARPIQMHELRFGQSNLFRPRHAPLVVVAVPPAAAAPIPQIPDGPAGQDLAPM

pLDDT: mean 75.97, std 17.19, range [44.22, 97.88]

Organism: NCBI:txid1419009

InterPro domains:
  IPR001841 Zinc finger, RING-type [PS50089] (91-177)
  IPR001841 Zinc finger, RING-type [SM00184] (91-176)
  IPR013083 Zinc finger, RING/FYVE/PHD-type [G3DSA:3.30.40.10] (63-215)
  IPR018957 Zinc finger, C3HC4 RING-type [PF00097] (91-119)